Protein AF-A0A6L2QB53-F1 (afdb_monomer)

Organism: Coptotermes formosanus (NCBI:txid36987)

Nearest PDB structures (foldseek):
  8pvz-assembly1_A  TM=2.857E-01  e=9.210E+00  Deinococcus radiodurans

Foldseek 3Di:
DAQDQPDDQQVLLVLDPDQQDDDDPVSVVVCVVVVQQADPDDDAPVLVVLLVVLVVVVCVVVVDPACPLLLPPPDPVRHPDDPVRNSSSLSSSCVVPSNYYSNVSSVVNNVVHQPADDDDDDPVLLVCLQVQVVVVPDPQSLVVSCVVRVHDSVVSVVSNVVCVLQPPPPDPPPDDPVLLVLLQVQLCVLVVHPDSVVVAPDDDDLVSLVSSCVRSVDRSVNSVLCCQQPDNFVPFQPDDDDLVVLVVVVVVVCVVVVPPAPVPDPLPVVCVVRRGHSNNSVVSVVVCCVVPPDPVCVVVVVSRVPDD

Radius of gyration: 25.56 Å; Cα contacts (8 Å, |Δi|>4): 250; chains: 1; bounding box: 60×54×63 Å

pLDDT: mean 85.61, std 10.36, range [34.44, 96.88]

Mean predicted aligned error: 12.31 Å

Sequence (308 aa):
MQILVPFEVPESHCIETQFTHVPTEEQKGLLAQLGVRLKYKKFTPSEDAVIRKNWRRFRREYHFEDSDAFTLFGSKHFCHLKYSERKHFVQYLGHGLPHRTLCSIYGRFKVLYRPFVKGKFTEVEDDLIKTHVSKGMDRQPFSTLSKLFNRDRLSVYKRYKWICGHPVGQGRVSWTLQKAEMVIKSLLKVTGSKNVEVLRNKHFPLSVWRKVEKDCGIGTCCARDIWRFKLSTQLFCPEPLYLNEIRIKLIKRLYRDHVEWWQDIIWADIAKDFGVSPMFLWSLFKKLLKSFFPRENWEYVRTHFRGM

InterPro domains:
  IPR051651 DMTF1 DNA-binding transcriptional regulators [PTHR46380] (30-273)

Structure (mmCIF, N/CA/C/O backbone):
data_AF-A0A6L2QB53-F1
#
_entry.id   AF-A0A6L2QB53-F1
#
loop_
_atom_site.group_PDB
_atom_site.id
_atom_site.type_symbol
_atom_site.label_atom_id
_atom_site.label_alt_id
_atom_site.label_comp_id
_atom_site.label_asym_id
_atom_site.label_entity_id
_atom_site.label_seq_id
_atom_site.pdbx_PDB_ins_code
_atom_site.Cartn_x
_atom_site.Cartn_y
_atom_site.Cartn_z
_atom_site.occupancy
_atom_site.B_iso_or_equiv
_atom_site.auth_seq_id
_atom_site.auth_comp_id
_atom_site.auth_asym_id
_atom_site.auth_atom_id
_atom_site.pdbx_PDB_model_num
ATOM 1 N N . MET A 1 1 ? 27.221 5.171 -25.822 1.00 74.62 1 MET A N 1
ATOM 2 C CA . MET A 1 1 ? 27.292 3.699 -25.912 1.00 74.62 1 MET A CA 1
ATOM 3 C C . MET A 1 1 ? 26.039 3.256 -26.621 1.00 74.62 1 MET A C 1
ATOM 5 O O . MET A 1 1 ? 24.964 3.412 -26.055 1.00 74.62 1 MET A O 1
ATOM 9 N N . GLN A 1 2 ? 26.158 2.711 -27.826 1.00 84.12 2 GLN A N 1
ATOM 10 C CA . GLN A 1 2 ? 24.980 2.393 -28.620 1.00 84.12 2 GLN A CA 1
ATOM 11 C C . GLN A 1 2 ? 24.256 1.165 -28.059 1.00 84.12 2 GLN A C 1
ATOM 13 O O . GLN A 1 2 ? 24.757 0.049 -28.136 1.00 84.12 2 GLN A O 1
ATOM 18 N N . ILE A 1 3 ? 23.068 1.380 -27.493 1.00 85.81 3 ILE A N 1
ATOM 19 C CA . ILE A 1 3 ? 22.181 0.292 -27.076 1.00 85.81 3 ILE A CA 1
ATOM 20 C C . ILE A 1 3 ? 21.355 -0.135 -28.286 1.00 85.81 3 ILE A C 1
ATOM 22 O O . ILE A 1 3 ? 20.586 0.661 -28.829 1.00 85.81 3 ILE A O 1
ATOM 26 N N . LEU A 1 4 ? 21.519 -1.388 -28.690 1.00 87.94 4 LEU A N 1
ATOM 27 C CA . LEU A 1 4 ? 20.739 -2.059 -29.720 1.00 87.94 4 LEU A CA 1
ATOM 28 C C . LEU A 1 4 ? 19.643 -2.909 -29.073 1.00 87.94 4 LEU A C 1
ATOM 30 O O . LEU A 1 4 ? 19.845 -3.517 -28.017 1.00 87.94 4 LEU A O 1
ATOM 34 N N . VAL A 1 5 ? 18.483 -2.961 -29.722 1.00 86.31 5 VAL A N 1
ATOM 35 C CA . VAL A 1 5 ? 17.385 -3.847 -29.338 1.00 86.31 5 VAL A CA 1
ATOM 36 C C . VAL A 1 5 ? 17.393 -5.026 -30.316 1.00 86.31 5 VAL A C 1
ATOM 38 O O . VAL A 1 5 ? 16.961 -4.855 -31.452 1.00 86.31 5 VAL A O 1
ATOM 41 N N . PRO A 1 6 ? 17.937 -6.201 -29.938 1.00 85.50 6 PRO A N 1
ATOM 42 C CA . PRO A 1 6 ? 18.222 -7.298 -30.871 1.00 85.50 6 PRO A CA 1
ATOM 43 C C . PRO A 1 6 ? 16.978 -8.139 -31.203 1.00 85.50 6 PRO A C 1
ATOM 45 O O . PRO A 1 6 ? 17.075 -9.326 -31.499 1.00 85.50 6 PRO A O 1
ATOM 48 N N . PHE A 1 7 ? 15.795 -7.556 -31.060 1.00 88.06 7 PHE A N 1
ATOM 49 C CA . PHE A 1 7 ? 14.509 -8.202 -31.264 1.00 88.06 7 PHE A CA 1
ATOM 50 C C . PHE A 1 7 ? 13.496 -7.173 -31.731 1.00 88.06 7 PHE A C 1
ATOM 52 O O . PHE A 1 7 ? 13.656 -5.972 -31.506 1.00 88.06 7 PHE A O 1
ATOM 59 N N . GLU A 1 8 ? 12.425 -7.672 -32.331 1.00 88.38 8 GLU A N 1
ATOM 60 C CA . GLU A 1 8 ? 11.295 -6.849 -32.714 1.00 88.38 8 GLU A CA 1
ATOM 61 C C . GLU A 1 8 ? 10.693 -6.171 -31.476 1.00 88.38 8 GLU A C 1
ATOM 63 O O . GLU A 1 8 ? 10.324 -6.812 -30.482 1.00 88.38 8 GLU A O 1
ATOM 68 N N . VAL A 1 9 ? 10.678 -4.840 -31.509 1.00 88.31 9 VAL A N 1
ATOM 69 C CA . VAL A 1 9 ? 10.084 -4.023 -30.456 1.00 88.31 9 VAL A CA 1
ATOM 70 C C . VAL A 1 9 ? 8.571 -4.087 -30.630 1.00 88.31 9 VAL A C 1
ATOM 72 O O . VAL A 1 9 ? 8.096 -3.784 -31.722 1.00 88.31 9 VAL A O 1
ATOM 75 N N . PRO A 1 10 ? 7.798 -4.426 -29.581 1.00 87.62 10 PRO A N 1
ATOM 76 C CA . PRO A 1 10 ? 6.345 -4.381 -29.671 1.00 87.62 10 PRO A CA 1
ATOM 77 C C . PRO A 1 10 ? 5.873 -3.014 -30.168 1.00 87.62 10 PRO A C 1
ATOM 79 O O . PRO A 1 10 ? 6.328 -1.993 -29.651 1.00 87.62 10 PRO A O 1
ATOM 82 N N . GLU A 1 11 ? 4.921 -2.974 -31.102 1.00 86.19 11 GLU A N 1
ATOM 83 C CA . GLU A 1 11 ? 4.400 -1.710 -31.652 1.00 86.19 11 GLU A CA 1
ATOM 84 C C . GLU A 1 11 ? 3.915 -0.750 -30.554 1.00 86.19 11 GLU A C 1
ATOM 86 O O . GLU A 1 11 ? 4.100 0.468 -30.637 1.00 86.19 11 GLU A O 1
ATOM 91 N N . SER A 1 12 ? 3.393 -1.300 -29.451 1.00 87.50 12 SER A N 1
ATOM 92 C CA . SER A 1 12 ? 2.989 -0.524 -28.279 1.00 87.50 12 SER A CA 1
ATOM 93 C C . SER A 1 12 ? 4.124 0.304 -27.669 1.00 87.50 12 SER A C 1
ATOM 95 O O . SER A 1 12 ? 3.903 1.414 -27.187 1.00 87.50 12 SER A O 1
ATOM 97 N N . HIS A 1 13 ? 5.355 -0.200 -27.722 1.00 91.12 13 HIS A N 1
ATOM 98 C CA . HIS A 1 13 ? 6.558 0.472 -27.232 1.00 91.12 13 HIS A CA 1
ATOM 99 C C . HIS A 1 13 ? 7.171 1.427 -28.267 1.00 91.12 13 HIS A C 1
ATOM 101 O O . HIS A 1 13 ? 8.074 2.201 -27.930 1.00 91.12 13 HIS A O 1
ATOM 107 N N . CYS A 1 14 ? 6.696 1.396 -29.513 1.00 89.38 14 CYS A N 1
ATOM 108 C CA . CYS A 1 14 ? 7.072 2.343 -30.562 1.00 89.38 14 CYS A CA 1
ATOM 109 C C . CYS A 1 14 ? 6.236 3.630 -30.484 1.00 89.38 14 CYS A C 1
ATOM 111 O O . CYS A 1 14 ? 6.809 4.714 -30.612 1.00 89.38 14 CYS A O 1
ATOM 113 N N . ILE A 1 15 ? 4.934 3.519 -30.173 1.00 87.56 15 ILE A N 1
ATOM 114 C CA . ILE A 1 15 ? 4.003 4.658 -30.005 1.00 87.56 15 ILE A CA 1
ATOM 115 C C . ILE A 1 15 ? 4.445 5.608 -28.886 1.00 87.56 15 ILE A C 1
ATOM 117 O O . ILE A 1 15 ? 4.302 6.830 -28.986 1.00 87.56 15 ILE A O 1
ATOM 121 N N . GLU A 1 16 ? 4.980 5.062 -27.793 1.00 84.62 16 GLU A N 1
ATOM 122 C CA . GLU A 1 16 ? 5.442 5.868 -26.668 1.00 84.62 16 GLU A CA 1
ATOM 123 C C . GLU A 1 16 ? 6.663 6.706 -27.064 1.00 84.62 16 GLU A C 1
ATOM 125 O O . GLU A 1 16 ? 7.787 6.218 -27.218 1.00 84.62 16 GLU A O 1
ATOM 130 N N . THR A 1 17 ? 6.460 8.016 -27.182 1.00 80.19 17 THR A N 1
ATOM 131 C CA . THR A 1 17 ? 7.551 8.973 -27.403 1.00 80.19 17 THR A CA 1
ATOM 132 C C . THR A 1 17 ? 8.399 9.160 -26.149 1.00 80.19 17 THR A C 1
ATOM 134 O O . THR A 1 17 ? 9.580 9.488 -26.268 1.00 80.19 17 THR A O 1
ATOM 137 N N . GLN A 1 18 ? 7.831 8.899 -24.960 1.00 81.94 18 GLN A N 1
ATOM 138 C CA . GLN A 1 18 ? 8.523 9.026 -23.683 1.00 81.94 18 GLN A CA 1
ATOM 139 C C . GLN A 1 18 ? 8.309 7.856 -22.722 1.00 81.94 18 GLN A C 1
ATOM 141 O O . GLN A 1 18 ? 7.239 7.270 -22.665 1.00 81.94 18 GLN A O 1
ATOM 146 N N . PHE A 1 19 ? 9.332 7.559 -21.911 1.00 84.19 19 PHE A N 1
ATOM 147 C CA . PHE A 1 19 ? 9.290 6.522 -20.866 1.00 84.19 19 PHE A CA 1
ATOM 148 C C . PHE A 1 19 ? 9.369 7.094 -19.436 1.00 84.19 19 PHE A C 1
ATOM 150 O O . PHE A 1 19 ? 9.434 6.354 -18.456 1.00 84.19 19 PHE A O 1
ATOM 157 N N . THR A 1 20 ? 9.422 8.417 -19.278 1.00 81.12 20 THR A N 1
ATOM 158 C CA . THR A 1 20 ? 9.431 9.079 -17.959 1.00 81.12 20 THR A CA 1
ATOM 159 C C . THR A 1 20 ? 8.058 9.599 -17.546 1.00 81.12 20 THR A C 1
ATOM 161 O O . THR A 1 20 ? 7.859 9.896 -16.368 1.00 81.12 20 THR A O 1
ATOM 164 N N . HIS A 1 21 ? 7.123 9.671 -18.492 1.00 82.19 21 HIS A N 1
ATOM 165 C CA . HIS A 1 21 ? 5.751 10.127 -18.307 1.00 82.19 21 HIS A CA 1
ATOM 166 C C . HIS A 1 21 ? 4.782 9.069 -18.824 1.00 82.19 21 HIS A C 1
ATOM 168 O O . HIS A 1 21 ? 5.132 8.257 -19.677 1.00 82.19 21 HIS A O 1
ATOM 174 N N . VAL A 1 22 ? 3.565 9.069 -18.283 1.00 86.12 22 VAL A N 1
ATOM 175 C CA . VAL A 1 22 ? 2.492 8.223 -18.811 1.00 86.12 22 VAL A CA 1
ATOM 176 C C . VAL A 1 22 ? 2.139 8.653 -20.242 1.00 86.12 22 VAL A C 1
ATOM 178 O O . VAL A 1 22 ? 2.274 9.841 -20.540 1.00 86.12 22 VAL A O 1
ATOM 181 N N . PRO A 1 23 ? 1.667 7.730 -21.101 1.00 87.81 23 PRO A N 1
ATOM 182 C CA . PRO A 1 23 ? 1.252 8.083 -22.456 1.00 87.81 23 PRO A CA 1
ATOM 183 C C . PRO A 1 23 ? 0.169 9.171 -22.462 1.00 87.81 23 PRO A C 1
ATOM 185 O O . PRO A 1 23 ? -0.687 9.191 -21.568 1.00 87.81 23 PRO A O 1
ATOM 188 N N . THR A 1 24 ? 0.195 10.047 -23.469 1.00 90.50 24 THR A N 1
ATOM 189 C CA . THR A 1 24 ? -0.852 11.054 -23.717 1.00 90.50 24 THR A CA 1
ATOM 190 C C . THR A 1 24 ? -2.177 10.388 -24.100 1.00 90.50 24 THR A C 1
ATOM 192 O O . THR A 1 24 ? -2.204 9.207 -24.448 1.00 90.50 24 THR A O 1
ATOM 195 N N . GLU A 1 25 ? -3.294 11.120 -24.051 1.00 90.44 25 GLU A N 1
ATOM 196 C CA . GLU A 1 25 ? -4.593 10.574 -24.486 1.00 90.44 25 GLU A CA 1
ATOM 197 C C . GLU A 1 25 ? -4.579 10.145 -25.960 1.00 90.44 25 GLU A C 1
ATOM 199 O O . GLU A 1 25 ? -5.116 9.095 -26.297 1.00 90.44 25 GLU A O 1
ATOM 204 N N . GLU A 1 26 ? -3.869 10.881 -26.816 1.00 91.69 26 GLU A N 1
ATOM 205 C CA . GLU A 1 26 ? -3.647 10.507 -28.215 1.00 91.69 26 GLU A CA 1
ATOM 206 C C . GLU A 1 26 ? -2.889 9.175 -28.336 1.00 91.69 26 GLU A C 1
ATOM 208 O O . GLU A 1 26 ? -3.345 8.254 -29.011 1.00 91.69 26 GLU A O 1
ATOM 213 N N . GLN A 1 27 ? -1.782 9.014 -27.601 1.00 91.31 27 GLN A N 1
ATOM 214 C CA . GLN A 1 27 ? -1.022 7.760 -27.578 1.00 91.31 27 GLN A CA 1
ATOM 215 C C . GLN A 1 27 ? -1.851 6.594 -27.036 1.00 91.31 27 GLN A C 1
ATOM 217 O O . GLN A 1 27 ? -1.744 5.478 -27.537 1.00 91.31 27 GLN A O 1
ATOM 222 N N . LYS A 1 28 ? -2.698 6.829 -26.027 1.00 89.50 28 LYS A N 1
ATOM 223 C CA . LYS A 1 28 ? -3.636 5.812 -25.527 1.00 89.50 28 LYS A CA 1
ATOM 224 C C . LYS A 1 28 ? -4.667 5.429 -26.588 1.00 89.50 28 LYS A C 1
ATOM 226 O O . LYS A 1 28 ? -4.974 4.246 -26.701 1.00 89.50 28 LYS A O 1
ATOM 231 N N . GLY A 1 29 ? -5.164 6.396 -27.360 1.00 90.00 29 GLY A N 1
ATOM 232 C CA . GLY A 1 29 ? -6.053 6.163 -28.498 1.00 90.00 29 GLY A CA 1
ATOM 233 C C . GLY A 1 29 ? -5.403 5.277 -29.561 1.00 90.00 29 GLY A C 1
ATOM 234 O O . GLY A 1 29 ? -5.981 4.261 -29.937 1.00 90.00 29 GLY A O 1
ATOM 235 N N . LEU A 1 30 ? -4.167 5.590 -29.959 1.00 91.88 30 LEU A N 1
ATOM 236 C CA . LEU A 1 30 ? -3.392 4.778 -30.908 1.00 91.88 30 LEU A CA 1
ATOM 237 C C . LEU A 1 30 ? -3.158 3.353 -30.387 1.00 91.88 30 LEU A C 1
ATOM 239 O O . LEU A 1 30 ? -3.368 2.379 -31.103 1.00 91.88 30 LEU A O 1
ATOM 243 N N . LEU A 1 31 ? -2.794 3.209 -29.110 1.00 90.19 31 LEU A N 1
ATOM 244 C CA . LEU A 1 31 ? -2.624 1.897 -28.478 1.00 90.19 31 LEU A CA 1
ATOM 245 C C . LEU A 1 31 ? -3.927 1.085 -28.483 1.00 90.19 31 LEU A C 1
ATOM 247 O O . LEU A 1 31 ? -3.896 -0.124 -28.708 1.00 90.19 31 LEU A O 1
ATOM 251 N N . ALA A 1 32 ? -5.072 1.736 -28.264 1.00 89.00 32 ALA A N 1
ATOM 252 C CA . ALA A 1 32 ? -6.374 1.083 -28.326 1.00 89.00 32 ALA A CA 1
ATOM 253 C C . ALA A 1 32 ? -6.738 0.641 -29.755 1.00 89.00 32 ALA A C 1
ATOM 255 O O . ALA A 1 32 ? -7.261 -0.460 -29.918 1.00 89.00 32 ALA A O 1
ATOM 256 N N . GLN A 1 33 ? -6.417 1.448 -30.774 1.00 91.31 33 GLN A N 1
ATOM 257 C CA . GLN A 1 33 ? -6.612 1.096 -32.188 1.00 91.31 33 GLN A CA 1
ATOM 258 C C . GLN A 1 33 ? -5.775 -0.121 -32.604 1.00 91.31 33 GLN A C 1
ATOM 260 O O . GLN A 1 33 ? -6.267 -0.972 -33.337 1.00 91.31 33 GLN A O 1
ATOM 265 N N . LEU A 1 34 ? -4.565 -0.271 -32.054 1.00 87.50 34 LEU A N 1
ATOM 266 C CA . LEU A 1 34 ? -3.736 -1.473 -32.220 1.00 87.50 34 LEU A CA 1
ATOM 267 C C . LEU A 1 34 ? -4.221 -2.689 -31.402 1.00 87.50 34 LEU A C 1
ATOM 269 O O . LEU A 1 34 ? -3.540 -3.710 -31.326 1.00 87.50 34 LEU A O 1
ATOM 273 N N . GLY A 1 35 ? -5.361 -2.593 -30.710 1.00 87.50 35 GLY A N 1
ATOM 274 C CA . GLY A 1 35 ? -5.885 -3.670 -29.865 1.00 87.50 35 GLY A CA 1
ATOM 275 C C . GLY A 1 35 ? -5.088 -3.907 -28.574 1.00 87.50 35 GLY A C 1
ATOM 276 O O . GLY A 1 35 ? -5.305 -4.904 -27.873 1.00 87.50 35 GLY A O 1
ATOM 277 N N . VAL A 1 36 ? -4.177 -3.001 -28.202 1.00 88.31 36 VAL A N 1
ATOM 278 C CA . VAL A 1 36 ? -3.328 -3.149 -27.015 1.00 88.31 36 VAL A CA 1
ATOM 279 C C . VAL A 1 36 ? -4.131 -2.838 -25.754 1.00 88.31 36 VAL A C 1
ATOM 281 O O . VAL A 1 36 ? -4.406 -1.691 -25.405 1.00 88.31 36 VAL A O 1
ATOM 284 N N . ARG A 1 37 ? -4.445 -3.881 -24.981 1.00 88.62 37 ARG A N 1
ATOM 285 C CA . ARG A 1 37 ? -5.084 -3.736 -23.663 1.00 88.62 37 ARG A CA 1
ATOM 286 C C . ARG A 1 37 ? -4.055 -3.411 -22.582 1.00 88.62 37 ARG A C 1
ATOM 288 O O . ARG A 1 37 ? -3.429 -4.311 -22.022 1.00 88.62 37 ARG A O 1
ATOM 295 N N . LEU A 1 38 ? -3.885 -2.126 -22.274 1.00 87.12 38 LEU A N 1
ATOM 296 C CA . LEU A 1 38 ? -2.930 -1.675 -21.260 1.00 87.12 38 LEU A CA 1
ATOM 297 C C . LEU A 1 38 ? -3.282 -2.173 -19.848 1.00 87.12 38 LEU A C 1
ATOM 299 O O . LEU A 1 38 ? -4.393 -2.005 -19.343 1.00 87.12 38 LEU A O 1
ATOM 303 N N . LYS A 1 39 ? -2.289 -2.751 -19.166 1.00 87.88 39 LYS A N 1
ATOM 304 C CA . LYS A 1 39 ? -2.386 -3.194 -17.772 1.00 87.88 39 LYS A CA 1
ATOM 305 C C . LYS A 1 39 ? -1.894 -2.093 -16.833 1.00 87.88 39 LYS A C 1
ATOM 307 O O . LYS A 1 39 ? -0.699 -1.807 -16.764 1.00 87.88 39 LYS A O 1
ATOM 312 N N . TYR A 1 40 ? -2.801 -1.558 -16.018 1.00 81.62 40 TYR A N 1
ATOM 313 C CA . TYR A 1 40 ? -2.486 -0.554 -14.985 1.00 81.62 40 TYR A CA 1
ATOM 314 C C . TYR A 1 40 ? -2.385 -1.128 -13.565 1.00 81.62 40 TYR A C 1
ATOM 316 O O . TYR A 1 40 ? -1.945 -0.447 -12.639 1.00 81.62 40 TYR A O 1
ATOM 324 N N . LYS A 1 41 ? -2.780 -2.394 -13.372 1.00 82.62 41 LYS A N 1
ATOM 325 C CA . LYS A 1 41 ? -2.690 -3.083 -12.073 1.00 82.62 41 LYS A CA 1
ATOM 326 C C . LYS A 1 41 ? -1.227 -3.283 -11.649 1.00 82.62 41 LYS A C 1
ATOM 328 O O . LYS A 1 41 ? -0.303 -3.068 -12.428 1.00 82.62 41 LYS A O 1
ATOM 333 N N . LYS A 1 42 ? -0.990 -3.715 -10.408 1.00 84.44 42 LYS A N 1
ATOM 334 C CA . LYS A 1 42 ? 0.368 -4.026 -9.917 1.00 84.44 42 LYS A CA 1
ATOM 335 C C . LYS A 1 42 ? 1.066 -5.043 -10.831 1.00 84.44 42 LYS A C 1
ATOM 337 O O . LYS A 1 42 ? 0.400 -5.867 -11.452 1.00 84.44 42 LYS A O 1
ATOM 342 N N . PHE A 1 43 ? 2.392 -4.967 -10.903 1.00 89.19 43 PHE A N 1
ATOM 343 C CA . PHE A 1 43 ? 3.198 -5.992 -11.565 1.00 89.19 43 PHE A CA 1
ATOM 344 C C . PHE A 1 43 ? 3.070 -7.314 -10.811 1.00 89.19 43 PHE A C 1
ATOM 346 O O . PHE A 1 43 ? 3.163 -7.344 -9.579 1.00 89.19 43 PHE A O 1
ATOM 353 N N . THR A 1 44 ? 2.822 -8.382 -11.557 1.00 89.62 44 THR A N 1
ATOM 354 C CA . THR A 1 44 ? 2.795 -9.750 -11.037 1.00 89.62 44 THR A CA 1
ATOM 355 C C . THR A 1 44 ? 4.221 -10.284 -10.854 1.00 89.62 44 THR A C 1
ATOM 357 O O . THR A 1 44 ? 5.154 -9.777 -11.485 1.00 89.62 44 THR A O 1
ATOM 360 N N . PRO A 1 45 ? 4.419 -11.339 -10.042 1.00 89.94 45 PRO A N 1
ATOM 361 C CA . PRO A 1 45 ? 5.720 -11.999 -9.934 1.00 89.94 45 PRO A CA 1
ATOM 362 C C . PRO A 1 45 ? 6.273 -12.478 -11.286 1.00 89.94 45 PRO A C 1
ATOM 364 O O . PRO A 1 45 ? 7.479 -12.391 -11.512 1.00 89.94 45 PRO A O 1
ATOM 367 N N . SER A 1 46 ? 5.397 -12.916 -12.199 1.00 90.81 46 SER A N 1
ATOM 368 C CA . SER A 1 46 ? 5.784 -13.331 -13.554 1.00 90.81 46 SER A CA 1
ATOM 369 C C . SER A 1 46 ? 6.344 -12.168 -14.384 1.00 90.81 46 SER A C 1
ATOM 371 O O . SER A 1 46 ? 7.420 -12.287 -14.964 1.00 90.81 46 SER A O 1
ATOM 373 N N . GLU A 1 47 ? 5.690 -11.003 -14.363 1.00 93.31 47 GLU A N 1
ATOM 374 C CA . GLU A 1 47 ? 6.167 -9.806 -15.066 1.00 93.31 47 GLU A CA 1
ATOM 375 C C . GLU A 1 47 ? 7.485 -9.295 -14.468 1.00 93.31 47 GLU A C 1
ATOM 377 O O . GLU A 1 47 ? 8.394 -8.901 -15.198 1.00 93.31 47 GLU A O 1
ATOM 382 N N . ASP A 1 48 ? 7.638 -9.355 -13.141 1.00 94.69 48 ASP A N 1
ATOM 383 C CA . ASP A 1 48 ? 8.917 -9.039 -12.504 1.00 94.69 48 ASP A CA 1
ATOM 384 C C . ASP A 1 48 ? 10.025 -10.004 -12.945 1.00 94.69 48 ASP A C 1
ATOM 386 O O . ASP A 1 48 ? 11.165 -9.584 -13.146 1.00 94.69 48 ASP A O 1
ATOM 390 N N . ALA A 1 49 ? 9.724 -11.300 -13.076 1.00 93.88 49 ALA A N 1
ATOM 391 C CA . ALA A 1 49 ? 10.684 -12.296 -13.540 1.00 93.88 49 ALA A CA 1
ATOM 392 C C . ALA A 1 49 ? 11.147 -12.009 -14.977 1.00 93.88 49 ALA A C 1
ATOM 394 O O . ALA A 1 49 ? 12.343 -12.135 -15.251 1.00 93.88 49 ALA A O 1
ATOM 395 N N . VAL A 1 50 ? 10.247 -11.540 -15.850 1.00 96.19 50 VAL A N 1
ATOM 396 C CA . VAL A 1 50 ? 10.585 -11.071 -17.204 1.00 96.19 50 VAL A CA 1
ATOM 397 C C . VAL A 1 50 ? 11.557 -9.890 -17.144 1.00 96.19 50 VAL A C 1
ATOM 399 O O . VAL A 1 50 ? 12.645 -9.979 -17.709 1.00 96.19 50 VAL A O 1
ATOM 402 N N . ILE A 1 51 ? 11.256 -8.842 -16.366 1.00 96.88 51 ILE A N 1
ATOM 403 C CA . ILE A 1 51 ? 12.164 -7.686 -16.213 1.00 96.88 51 ILE A CA 1
ATOM 404 C C . ILE A 1 51 ? 13.532 -8.131 -15.672 1.00 96.88 51 ILE A C 1
ATOM 406 O O . ILE A 1 51 ? 14.574 -7.676 -16.146 1.00 96.88 51 ILE A O 1
ATOM 410 N N . ARG A 1 52 ? 13.566 -9.055 -14.699 1.00 96.06 52 ARG A N 1
ATOM 411 C CA . ARG A 1 52 ? 14.830 -9.588 -14.164 1.00 96.06 52 ARG A CA 1
ATOM 412 C C . ARG A 1 52 ? 15.609 -10.418 -15.177 1.00 96.06 52 ARG A C 1
ATOM 414 O O . ARG A 1 52 ? 16.838 -10.366 -15.184 1.00 96.06 52 ARG A O 1
ATOM 421 N N . LYS A 1 53 ? 14.926 -11.208 -16.005 1.00 96.56 53 LYS A N 1
ATOM 422 C CA . LYS A 1 53 ? 15.545 -11.969 -17.096 1.00 96.56 53 LYS A CA 1
ATOM 423 C C . LYS A 1 53 ? 16.155 -11.015 -18.124 1.00 96.56 53 LYS A C 1
ATOM 425 O O . LYS A 1 53 ? 17.329 -11.173 -18.448 1.00 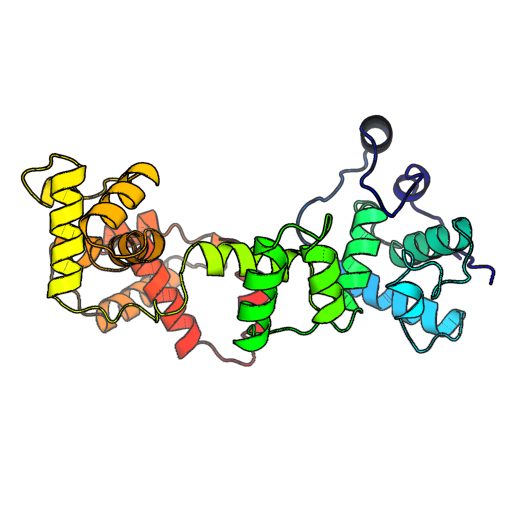96.56 53 LYS A O 1
ATOM 430 N N . ASN A 1 54 ? 15.408 -9.997 -18.543 1.00 96.00 54 ASN A N 1
ATOM 431 C CA . ASN A 1 54 ? 15.857 -9.016 -19.530 1.00 96.00 54 ASN A CA 1
ATOM 432 C C . ASN A 1 54 ? 17.037 -8.188 -19.003 1.00 96.00 54 ASN A C 1
ATOM 434 O O . ASN A 1 54 ? 18.032 -8.046 -19.703 1.00 96.00 54 ASN A O 1
ATOM 438 N N . TRP A 1 55 ? 17.006 -7.747 -17.739 1.00 95.00 55 TRP A N 1
ATOM 439 C CA . TRP A 1 55 ? 18.151 -7.068 -17.117 1.00 95.00 55 TRP A CA 1
ATOM 440 C C . TRP A 1 55 ? 19.400 -7.954 -17.040 1.00 95.00 55 TRP A C 1
ATOM 442 O O . TRP A 1 55 ? 20.494 -7.512 -17.374 1.00 95.00 55 TRP A O 1
ATOM 452 N N . ARG A 1 56 ? 19.265 -9.226 -16.636 1.00 94.25 56 ARG A N 1
ATOM 453 C CA . ARG A 1 56 ? 20.400 -10.169 -16.625 1.00 94.25 56 ARG A CA 1
ATOM 454 C C . ARG A 1 56 ? 20.990 -10.372 -18.016 1.00 94.25 56 ARG A C 1
ATOM 456 O O . ARG A 1 56 ? 22.204 -10.475 -18.139 1.00 94.25 56 ARG A O 1
ATOM 463 N N . ARG A 1 57 ? 20.142 -10.438 -19.043 1.00 94.12 57 ARG A N 1
ATOM 464 C CA . ARG A 1 57 ? 20.583 -10.545 -20.433 1.00 94.12 57 ARG A CA 1
ATOM 465 C C . ARG A 1 57 ? 21.341 -9.287 -20.864 1.00 94.12 57 ARG A C 1
ATOM 467 O O . ARG A 1 57 ? 22.488 -9.412 -21.270 1.00 94.12 57 ARG A O 1
ATOM 474 N N . PHE A 1 58 ? 20.754 -8.111 -20.645 1.00 93.75 58 PHE A N 1
ATOM 475 C CA . PHE A 1 58 ? 21.369 -6.817 -20.936 1.00 93.75 58 PHE A CA 1
ATOM 476 C C . PHE A 1 58 ? 22.745 -6.663 -20.270 1.00 93.75 58 PHE A C 1
ATOM 478 O O . PHE A 1 58 ? 23.718 -6.320 -20.929 1.00 93.75 58 PHE A O 1
ATOM 485 N N . ARG A 1 59 ? 22.859 -6.993 -18.977 1.00 91.38 59 ARG A N 1
ATOM 486 C CA . ARG A 1 59 ? 24.137 -6.932 -18.249 1.00 91.38 59 ARG A CA 1
ATOM 487 C C . ARG A 1 59 ? 25.237 -7.784 -18.872 1.00 91.38 59 ARG A C 1
ATOM 489 O O . ARG A 1 59 ? 26.375 -7.340 -18.919 1.00 91.38 59 ARG A O 1
ATOM 496 N N . ARG A 1 60 ? 24.903 -8.990 -19.344 1.00 91.12 60 ARG A N 1
ATOM 497 C CA . ARG A 1 60 ? 25.873 -9.878 -20.003 1.00 91.12 60 ARG A CA 1
ATOM 498 C C . ARG A 1 60 ? 26.297 -9.353 -21.369 1.00 91.12 60 ARG A C 1
ATOM 500 O O . ARG A 1 60 ? 27.468 -9.448 -21.691 1.00 91.12 60 ARG A O 1
ATOM 507 N N . GLU A 1 61 ? 25.357 -8.822 -22.147 1.00 92.44 61 GLU A N 1
ATOM 508 C CA . GLU A 1 61 ? 25.627 -8.330 -23.505 1.00 92.44 61 GLU A CA 1
ATOM 509 C C . GLU A 1 61 ? 26.427 -7.020 -23.512 1.00 92.44 61 GLU A C 1
ATOM 511 O O . GLU A 1 61 ? 27.261 -6.821 -24.385 1.00 92.44 61 GLU A O 1
ATOM 516 N N . TYR A 1 62 ? 26.192 -6.138 -22.538 1.00 88.62 62 TYR A N 1
ATOM 517 C CA . TYR A 1 62 ? 26.813 -4.809 -22.475 1.00 88.62 62 TYR A CA 1
ATOM 518 C C . TYR A 1 62 ? 27.846 -4.665 -21.347 1.00 88.62 62 TYR A C 1
ATOM 520 O O . TYR A 1 62 ? 28.299 -3.557 -21.078 1.00 88.62 62 TYR A O 1
ATOM 528 N N . HIS A 1 63 ? 28.201 -5.767 -20.678 1.00 86.25 63 HIS A N 1
ATOM 529 C CA . HIS A 1 63 ? 29.205 -5.826 -19.607 1.00 86.25 63 HIS A CA 1
ATOM 530 C C . HIS A 1 63 ? 28.991 -4.814 -18.465 1.00 86.25 63 HIS A C 1
ATOM 532 O O . HIS A 1 63 ? 29.937 -4.234 -17.939 1.00 86.25 63 HIS A O 1
ATOM 538 N N . PHE A 1 64 ? 27.735 -4.615 -18.050 1.00 82.25 64 PHE A N 1
ATOM 539 C CA . PHE A 1 64 ? 27.407 -3.806 -16.871 1.00 82.25 64 PHE A CA 1
ATOM 540 C C . PHE A 1 64 ? 27.222 -4.675 -15.636 1.00 82.25 64 PHE A C 1
ATOM 542 O O . PHE A 1 64 ? 26.369 -5.565 -15.617 1.00 82.25 64 PHE A O 1
ATOM 549 N N . GLU A 1 65 ? 27.947 -4.362 -14.568 1.00 75.06 65 GLU A N 1
ATOM 550 C CA . GLU A 1 65 ? 27.780 -5.037 -13.279 1.00 75.06 65 GLU A CA 1
ATOM 551 C C . GLU A 1 65 ? 26.665 -4.391 -12.442 1.00 75.06 65 GLU A C 1
ATOM 553 O O . GLU A 1 65 ? 25.791 -5.092 -11.911 1.00 75.06 65 GLU A O 1
ATOM 558 N N . ASP A 1 66 ? 26.636 -3.054 -12.415 1.00 78.12 66 ASP A N 1
ATOM 559 C CA . ASP A 1 66 ? 25.740 -2.246 -11.587 1.00 78.12 66 ASP A CA 1
ATOM 560 C C . ASP A 1 66 ? 24.528 -1.689 -12.364 1.00 78.12 66 ASP A C 1
ATOM 562 O O . ASP A 1 66 ? 24.605 -1.258 -13.516 1.00 78.12 66 ASP A O 1
ATOM 566 N N . SER A 1 67 ? 23.373 -1.693 -11.702 1.00 81.81 67 SER A N 1
ATOM 567 C CA . SER A 1 67 ? 22.127 -1.091 -12.169 1.00 81.81 67 SER A CA 1
ATOM 568 C C . SER A 1 67 ? 22.008 0.409 -11.900 1.00 81.81 67 SER A C 1
ATOM 570 O O . SER A 1 67 ? 21.118 1.037 -12.475 1.00 81.81 67 SER A O 1
ATOM 572 N N . ASP A 1 68 ? 22.847 1.007 -11.054 1.00 77.88 68 ASP A N 1
ATOM 573 C CA . ASP A 1 68 ? 22.673 2.393 -10.597 1.00 77.88 68 ASP A CA 1
ATOM 574 C C . ASP A 1 68 ? 22.700 3.423 -11.733 1.00 77.88 68 ASP A C 1
ATOM 576 O O . ASP A 1 68 ? 21.825 4.297 -11.796 1.00 77.88 68 ASP A O 1
ATOM 580 N N . ALA A 1 69 ? 23.581 3.235 -12.721 1.00 77.19 69 ALA A N 1
ATOM 581 C CA . ALA A 1 69 ? 23.621 4.043 -13.946 1.00 77.19 69 ALA A CA 1
ATOM 582 C C . ALA A 1 69 ? 22.284 4.032 -14.721 1.00 77.19 69 ALA A C 1
ATOM 584 O O . ALA A 1 69 ? 21.949 4.981 -15.438 1.00 77.19 69 ALA A O 1
ATOM 585 N N . PHE A 1 70 ? 21.489 2.974 -14.538 1.00 83.81 70 PHE A N 1
ATOM 586 C CA . PHE A 1 70 ? 20.214 2.737 -15.208 1.00 83.81 70 PHE A CA 1
ATOM 587 C C . PHE A 1 70 ? 18.991 3.012 -14.328 1.00 83.81 70 PHE A C 1
ATOM 589 O O . PHE A 1 70 ? 17.877 3.076 -14.842 1.00 83.81 70 PHE A O 1
ATOM 596 N N . THR A 1 71 ? 19.144 3.211 -13.014 1.00 80.62 71 THR A N 1
ATOM 597 C CA . THR A 1 71 ? 18.021 3.573 -12.126 1.00 80.62 71 THR A CA 1
ATOM 598 C C . THR A 1 71 ? 17.864 5.089 -11.938 1.00 80.62 71 THR A C 1
ATOM 600 O O . THR A 1 71 ? 16.832 5.551 -11.428 1.00 80.62 71 THR A O 1
ATOM 603 N N . LEU A 1 72 ? 18.851 5.877 -12.390 1.00 73.81 72 LEU A N 1
ATOM 604 C CA . LEU A 1 72 ? 18.979 7.316 -12.136 1.00 73.81 72 LEU A CA 1
ATOM 605 C C . LEU A 1 72 ? 18.995 8.201 -13.399 1.00 73.81 72 LEU A C 1
ATOM 607 O O . LEU A 1 72 ? 19.551 9.296 -13.371 1.00 73.81 72 LEU A O 1
ATOM 611 N N . PHE A 1 73 ? 18.297 7.825 -14.479 1.00 69.75 73 PHE A N 1
ATOM 612 C CA . PHE A 1 73 ? 18.255 8.606 -15.738 1.00 69.75 73 PHE A CA 1
ATOM 613 C C . PHE A 1 73 ? 17.790 10.077 -15.639 1.00 69.75 73 PHE A C 1
ATOM 615 O O . PHE A 1 73 ? 17.855 10.801 -16.632 1.00 69.75 73 PHE A O 1
ATOM 622 N N . GLY A 1 74 ? 17.292 10.521 -14.479 1.00 56.78 74 GLY A N 1
ATOM 623 C CA . GLY A 1 74 ? 16.881 11.905 -14.215 1.00 56.78 74 GLY A CA 1
ATOM 624 C C . GLY A 1 74 ? 17.964 12.790 -13.588 1.00 56.78 74 GLY A C 1
ATOM 625 O O . GLY A 1 74 ? 17.719 13.977 -13.394 1.00 56.78 74 GLY A O 1
ATOM 626 N N . SER A 1 75 ? 19.134 12.243 -13.249 1.00 60.62 75 SER A N 1
ATOM 627 C CA . SER A 1 75 ? 20.252 13.029 -12.728 1.00 60.62 75 SER A CA 1
ATOM 628 C C . SER A 1 75 ? 21.291 13.224 -13.827 1.00 60.62 75 SER A C 1
ATOM 630 O O . SER A 1 75 ? 21.949 12.268 -14.233 1.00 60.62 75 SER A O 1
ATOM 632 N N . LYS A 1 76 ? 21.430 14.465 -14.319 1.00 52.75 76 LYS A N 1
ATOM 633 C CA . LYS A 1 76 ? 22.364 14.830 -15.405 1.00 52.75 76 LYS A CA 1
ATOM 634 C C . LYS A 1 76 ? 23.818 14.429 -15.113 1.00 52.75 76 LYS A C 1
ATOM 636 O O . LYS A 1 76 ? 24.594 14.279 -16.044 1.00 52.75 76 LYS A O 1
ATOM 641 N N . HIS A 1 77 ? 24.159 14.228 -13.842 1.00 55.38 77 HIS A N 1
ATOM 642 C CA . HIS A 1 77 ? 25.501 13.870 -13.387 1.00 55.38 77 HIS A CA 1
ATOM 643 C C . HIS A 1 77 ? 25.805 12.362 -13.411 1.00 55.38 77 HIS A C 1
ATOM 645 O O . HIS A 1 77 ? 26.959 12.000 -13.244 1.00 55.38 77 HIS A O 1
ATOM 651 N N . PHE A 1 78 ? 24.80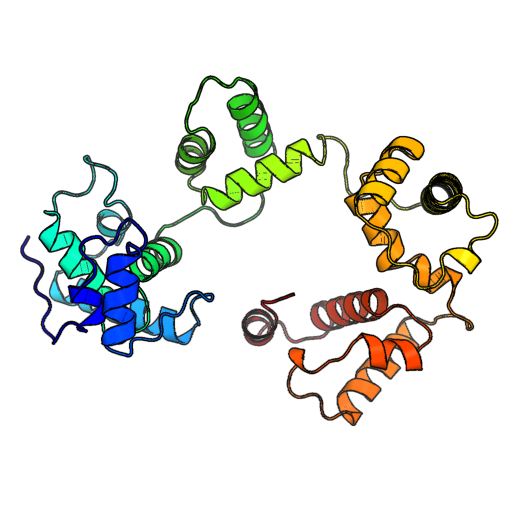7 11.486 -13.604 1.00 57.47 78 PHE A N 1
ATOM 652 C CA . PHE A 1 78 ? 24.985 10.029 -13.436 1.00 57.47 78 PHE A CA 1
ATOM 653 C C . PHE A 1 78 ? 24.632 9.195 -14.671 1.00 57.47 78 PHE A C 1
ATOM 655 O O . PHE A 1 78 ? 24.745 7.973 -14.636 1.00 57.47 78 PHE A O 1
ATOM 662 N N . CYS A 1 79 ? 24.177 9.813 -15.764 1.00 66.06 79 CYS A N 1
ATOM 663 C CA . CYS A 1 79 ? 23.825 9.076 -16.973 1.00 66.06 79 CYS A CA 1
ATOM 664 C C . CYS A 1 79 ? 24.320 9.802 -18.225 1.00 66.06 79 CYS A C 1
ATOM 666 O O . CYS A 1 79 ? 23.720 10.781 -18.665 1.00 66.06 79 CYS A O 1
ATOM 668 N N . HIS A 1 80 ? 25.393 9.277 -18.817 1.00 73.31 80 HIS A N 1
ATOM 669 C CA . HIS A 1 80 ? 25.968 9.768 -20.073 1.00 73.31 80 HIS A CA 1
ATOM 670 C C . HIS A 1 80 ? 25.229 9.257 -21.325 1.00 73.31 80 HIS A C 1
ATOM 672 O O . HIS A 1 80 ? 25.641 9.550 -22.445 1.00 73.31 80 HIS A O 1
ATOM 678 N N . LEU A 1 81 ? 24.144 8.489 -21.157 1.00 79.81 81 LEU A N 1
ATOM 679 C CA . LEU A 1 81 ? 23.381 7.934 -22.274 1.00 79.81 81 LEU A CA 1
ATOM 680 C C . LEU A 1 81 ? 22.469 8.983 -22.915 1.00 79.81 81 LEU A C 1
ATOM 682 O O . LEU A 1 81 ? 21.716 9.704 -22.244 1.00 79.81 81 LEU A O 1
ATOM 686 N N . LYS A 1 82 ? 22.458 8.997 -24.249 1.00 86.44 82 LYS A N 1
ATOM 687 C CA . LYS A 1 82 ? 21.506 9.783 -25.038 1.00 86.44 82 LYS A CA 1
ATOM 688 C C . LYS A 1 82 ? 20.079 9.335 -24.733 1.00 86.44 82 LYS A C 1
ATOM 690 O O . LYS A 1 82 ? 19.819 8.255 -24.203 1.00 86.44 82 LYS A O 1
ATOM 695 N N . TYR A 1 83 ? 19.109 10.191 -25.043 1.00 85.56 83 TYR A N 1
ATOM 696 C CA . TYR A 1 83 ? 17.703 9.850 -24.825 1.00 85.56 83 TYR A CA 1
ATOM 697 C C . TYR A 1 83 ? 17.277 8.582 -25.581 1.00 85.56 83 TYR A C 1
ATOM 699 O O . TYR A 1 83 ? 16.616 7.725 -25.000 1.00 85.56 83 TYR A O 1
ATOM 707 N N . SER A 1 84 ? 17.707 8.440 -26.837 1.00 88.12 84 SER A N 1
ATOM 708 C CA . SER A 1 84 ? 17.454 7.257 -27.666 1.00 88.12 84 SER A CA 1
ATOM 709 C C . SER A 1 84 ? 18.007 5.978 -27.037 1.00 88.12 84 SER A C 1
ATOM 711 O O . SER A 1 84 ? 17.276 5.006 -26.904 1.00 88.12 84 SER A O 1
ATOM 713 N N . GLU A 1 85 ? 19.250 6.003 -26.551 1.00 89.12 85 GLU A N 1
ATOM 714 C CA . GLU A 1 85 ? 19.878 4.870 -25.855 1.00 89.12 85 GLU A CA 1
ATOM 715 C C . GLU A 1 85 ? 19.088 4.498 -24.587 1.00 89.12 85 GLU A C 1
ATOM 717 O O . GLU A 1 85 ? 18.790 3.328 -24.352 1.00 89.12 85 GLU A O 1
ATOM 722 N N . ARG A 1 86 ? 18.650 5.492 -23.800 1.00 89.44 86 ARG A N 1
ATOM 723 C CA . ARG A 1 86 ? 17.789 5.256 -22.628 1.00 89.44 86 ARG A CA 1
ATOM 724 C C . ARG A 1 86 ? 16.434 4.658 -23.013 1.00 89.44 86 ARG A C 1
ATOM 726 O O . ARG A 1 86 ? 15.954 3.769 -22.316 1.00 89.44 86 ARG A O 1
ATOM 733 N N . LYS A 1 87 ? 15.823 5.105 -24.115 1.00 90.81 87 LYS A N 1
ATOM 734 C CA . LYS A 1 87 ? 14.573 4.524 -24.629 1.00 90.81 87 LYS A CA 1
ATOM 735 C C . LYS A 1 87 ? 14.787 3.073 -25.066 1.00 90.81 87 LYS A C 1
ATOM 737 O O . LYS A 1 87 ? 14.025 2.214 -24.630 1.00 90.81 87 LYS A O 1
ATOM 742 N N . HIS A 1 88 ? 15.844 2.792 -25.829 1.00 92.38 88 HIS A N 1
ATOM 743 C CA . HIS A 1 88 ? 16.202 1.436 -26.255 1.00 92.38 88 HIS A CA 1
ATOM 744 C C . HIS A 1 88 ? 16.443 0.514 -25.064 1.00 92.38 88 HIS A C 1
ATOM 746 O O . HIS A 1 88 ? 15.981 -0.619 -25.070 1.00 92.38 88 HIS A O 1
ATOM 752 N N . PHE A 1 89 ? 17.081 1.001 -24.000 1.00 93.00 89 PHE A N 1
ATOM 753 C CA . PHE A 1 89 ? 17.209 0.242 -22.761 1.00 93.00 89 PHE A CA 1
ATOM 754 C C . PHE A 1 89 ? 15.847 -0.134 -22.158 1.00 93.00 89 PHE A C 1
ATOM 756 O O . PHE A 1 89 ? 15.629 -1.285 -21.783 1.00 93.00 89 PHE A O 1
ATOM 763 N N . VAL A 1 90 ? 14.907 0.810 -22.064 1.00 94.38 90 VAL A N 1
ATOM 764 C CA . VAL A 1 90 ? 13.581 0.514 -21.497 1.00 94.38 90 VAL A CA 1
ATOM 765 C C . VAL A 1 90 ? 12.778 -0.418 -22.411 1.00 94.38 90 VAL A C 1
ATOM 767 O O . VAL A 1 90 ? 12.110 -1.316 -21.904 1.00 94.38 90 VAL A O 1
ATOM 770 N N . GLN A 1 91 ? 12.892 -0.272 -23.734 1.00 94.88 91 GLN A N 1
ATOM 771 C CA . GLN A 1 91 ? 12.343 -1.228 -24.705 1.00 94.88 91 GLN A CA 1
ATOM 772 C C . GLN A 1 91 ? 12.973 -2.612 -24.528 1.00 94.88 91 GLN A C 1
ATOM 774 O O . GLN A 1 91 ? 12.266 -3.619 -24.523 1.00 94.88 91 GLN A O 1
ATOM 779 N N . TYR A 1 92 ? 14.282 -2.661 -24.271 1.00 95.38 92 TYR A N 1
ATOM 780 C CA . TYR A 1 92 ? 14.995 -3.901 -24.016 1.00 95.38 92 TYR A CA 1
ATOM 781 C C . TYR A 1 92 ? 14.430 -4.607 -22.773 1.00 95.38 92 TYR A C 1
ATOM 783 O O . TYR A 1 92 ? 14.122 -5.800 -22.789 1.00 95.38 92 TYR A O 1
ATOM 791 N N . LEU A 1 93 ? 14.234 -3.857 -21.684 1.00 95.44 93 LEU A N 1
ATOM 792 C CA . LEU A 1 93 ? 13.588 -4.360 -20.470 1.00 95.44 93 LEU A CA 1
ATOM 793 C C . LEU A 1 93 ? 12.137 -4.797 -20.707 1.00 95.44 93 LEU A C 1
ATOM 795 O O . LEU A 1 93 ? 11.672 -5.729 -20.049 1.00 95.44 93 LEU A O 1
ATOM 799 N N . GLY A 1 94 ? 11.434 -4.124 -21.616 1.00 94.56 94 GLY A N 1
ATOM 800 C CA . GLY A 1 94 ? 10.037 -4.360 -21.961 1.00 94.56 94 GLY A CA 1
ATOM 801 C C . GLY A 1 94 ? 9.780 -5.573 -22.849 1.00 94.56 94 GLY A C 1
ATOM 802 O O . GLY A 1 94 ? 8.618 -5.908 -23.074 1.00 94.56 94 GLY A O 1
ATOM 803 N N . HIS A 1 95 ? 10.816 -6.262 -23.327 1.00 94.69 95 HIS A N 1
ATOM 804 C CA . HIS A 1 95 ? 10.650 -7.450 -24.157 1.00 94.69 95 HIS A CA 1
ATOM 805 C C . HIS A 1 95 ? 9.771 -8.510 -23.477 1.00 94.69 95 HIS A C 1
ATOM 807 O O . HIS A 1 95 ? 10.044 -8.927 -22.348 1.00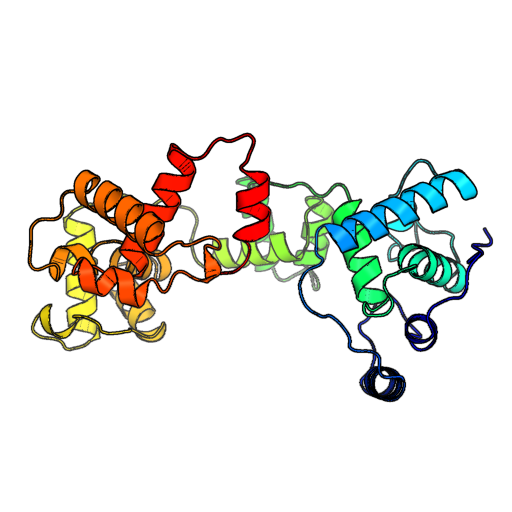 94.69 95 HIS A O 1
ATOM 813 N N . GLY A 1 96 ? 8.701 -8.932 -24.158 1.00 92.38 96 GLY A N 1
ATOM 814 C CA . GLY A 1 96 ? 7.685 -9.834 -23.604 1.00 92.38 96 GLY A CA 1
ATOM 815 C C . GLY A 1 96 ? 6.628 -9.160 -22.713 1.00 92.38 96 GLY A C 1
ATOM 816 O O . GLY A 1 96 ? 5.843 -9.857 -22.074 1.00 92.38 96 GLY A O 1
ATOM 817 N N . LEU A 1 97 ? 6.574 -7.821 -22.659 1.00 94.12 97 LEU A N 1
ATOM 818 C CA . LEU A 1 97 ? 5.588 -7.038 -21.896 1.00 94.12 97 LEU A CA 1
ATOM 819 C C . LEU A 1 97 ? 4.825 -6.018 -22.777 1.00 94.12 97 LEU A C 1
ATOM 821 O O . LEU A 1 97 ? 4.778 -4.833 -22.435 1.00 94.12 97 LEU A O 1
ATOM 825 N N . PRO A 1 98 ? 4.166 -6.443 -23.876 1.00 92.50 98 PRO A N 1
ATOM 826 C CA . PRO A 1 98 ? 3.524 -5.527 -24.831 1.00 92.50 98 PRO A CA 1
ATOM 827 C C . PRO A 1 98 ? 2.344 -4.745 -24.231 1.00 92.50 98 PRO A C 1
ATOM 829 O O . PRO A 1 98 ? 1.998 -3.667 -24.700 1.00 92.50 98 PRO A O 1
ATOM 832 N N . HIS A 1 99 ? 1.738 -5.265 -23.161 1.00 92.25 99 HIS A N 1
ATOM 833 C CA . HIS A 1 99 ? 0.591 -4.658 -22.476 1.00 92.25 99 HIS A CA 1
ATOM 834 C C . HIS A 1 99 ? 0.982 -3.708 -21.334 1.00 92.25 99 HIS A C 1
ATOM 836 O O . HIS A 1 99 ? 0.119 -3.246 -20.583 1.00 92.25 99 HIS A O 1
ATOM 842 N N . ARG A 1 100 ? 2.277 -3.456 -21.138 1.00 93.62 100 ARG A N 1
ATOM 843 C CA . ARG A 1 100 ? 2.794 -2.506 -20.151 1.00 93.62 100 ARG A CA 1
ATOM 844 C C . ARG A 1 100 ? 3.446 -1.349 -20.882 1.00 93.62 100 ARG A C 1
ATOM 846 O O . ARG A 1 100 ? 4.169 -1.563 -21.846 1.00 93.62 100 ARG A O 1
ATOM 853 N N . THR A 1 101 ? 3.225 -0.145 -20.373 1.00 93.44 101 THR A N 1
ATOM 854 C CA . THR A 1 101 ? 3.861 1.056 -20.915 1.00 93.44 101 THR A CA 1
ATOM 855 C C . THR A 1 101 ? 5.338 1.094 -20.535 1.00 93.44 101 THR A C 1
ATOM 857 O O . THR A 1 101 ? 5.691 0.658 -19.428 1.00 93.44 101 THR A O 1
ATOM 860 N N . LEU A 1 102 ? 6.192 1.673 -21.377 1.00 93.88 102 LEU A N 1
ATOM 861 C CA . LEU A 1 102 ? 7.607 1.913 -21.088 1.00 93.88 102 LEU A CA 1
ATOM 862 C C . LEU A 1 102 ? 7.774 2.680 -19.773 1.00 93.88 102 LEU A C 1
ATOM 864 O O . LEU A 1 102 ? 8.617 2.324 -18.947 1.00 93.88 102 LEU A O 1
ATOM 868 N N . CYS A 1 103 ? 6.907 3.665 -19.509 1.00 91.44 103 CYS A N 1
ATOM 869 C CA . CYS A 1 103 ? 6.909 4.379 -18.231 1.00 91.44 103 CYS A CA 1
ATOM 870 C C . CYS A 1 103 ? 6.670 3.467 -17.024 1.00 91.44 103 CYS A C 1
ATOM 872 O O . CYS A 1 103 ? 7.337 3.602 -15.991 1.00 91.44 103 CYS A O 1
ATOM 874 N N . SER A 1 104 ? 5.730 2.526 -17.132 1.00 92.50 104 SER A N 1
ATOM 875 C CA . SER A 1 104 ? 5.445 1.581 -16.051 1.00 92.50 104 SER A CA 1
ATOM 876 C C . SER A 1 104 ? 6.576 0.566 -15.862 1.00 92.50 104 SER A C 1
ATOM 878 O O . SER A 1 104 ? 6.944 0.276 -14.722 1.00 92.50 104 SER A O 1
ATOM 880 N N . ILE A 1 105 ? 7.173 0.089 -16.960 1.00 95.38 105 ILE A N 1
ATOM 881 C CA . ILE A 1 105 ? 8.296 -0.857 -16.966 1.00 95.38 105 ILE A CA 1
ATOM 882 C C . ILE A 1 105 ? 9.517 -0.213 -16.312 1.00 95.38 105 ILE A C 1
ATOM 884 O O . ILE A 1 105 ? 10.072 -0.767 -15.364 1.00 95.38 105 ILE A O 1
ATOM 888 N N . TYR A 1 106 ? 9.886 0.997 -16.736 1.00 93.50 106 TYR A N 1
ATOM 889 C CA . TYR A 1 106 ? 11.003 1.730 -16.147 1.00 93.50 106 TYR A CA 1
ATOM 890 C C . TYR A 1 106 ? 10.754 2.070 -14.671 1.00 93.50 106 TYR A C 1
ATOM 892 O O . TYR A 1 106 ? 11.632 1.918 -13.817 1.00 93.50 106 TYR A O 1
ATOM 900 N N . GLY A 1 107 ? 9.526 2.479 -14.333 1.00 89.81 107 GLY A N 1
ATOM 901 C CA . GLY A 1 107 ? 9.098 2.664 -12.949 1.00 89.81 107 GLY A CA 1
ATOM 902 C C . GLY A 1 107 ? 9.301 1.402 -12.108 1.00 89.81 107 GLY A C 1
ATOM 903 O O . GLY A 1 107 ? 9.838 1.481 -11.000 1.00 89.81 107 GLY A O 1
ATOM 904 N N . ARG A 1 108 ? 8.932 0.233 -12.645 1.00 93.06 108 ARG A N 1
ATOM 905 C CA . ARG A 1 108 ? 9.090 -1.049 -11.959 1.00 93.06 108 ARG A CA 1
ATOM 906 C C . ARG A 1 108 ? 10.548 -1.470 -11.831 1.00 93.06 108 ARG A C 1
ATOM 908 O O . ARG A 1 108 ? 10.938 -1.891 -10.745 1.00 93.06 108 ARG A O 1
ATOM 915 N N . PHE A 1 109 ? 11.349 -1.303 -12.881 1.00 93.69 109 PHE A N 1
ATOM 916 C CA . PHE A 1 109 ? 12.786 -1.572 -12.866 1.00 93.69 109 PHE A CA 1
ATOM 917 C C . PHE A 1 109 ? 13.483 -0.833 -11.717 1.00 93.69 109 PHE A C 1
ATOM 919 O O . PHE A 1 109 ? 14.151 -1.461 -10.899 1.00 93.69 109 PHE A O 1
ATOM 926 N N . LYS A 1 110 ? 13.215 0.471 -11.554 1.00 88.31 110 LYS A N 1
ATOM 927 C CA . LYS A 1 110 ? 13.739 1.249 -10.419 1.00 88.31 110 LYS A CA 1
ATOM 928 C C . LYS A 1 110 ? 13.337 0.663 -9.067 1.00 88.31 110 LYS A C 1
ATOM 930 O O . LYS A 1 110 ? 14.149 0.633 -8.158 1.00 88.31 110 LYS A O 1
ATOM 935 N N . VAL A 1 111 ? 12.105 0.183 -8.910 1.00 86.00 111 VAL A N 1
ATOM 936 C CA . VAL A 1 111 ? 11.656 -0.438 -7.648 1.00 86.00 111 VAL A CA 1
ATOM 937 C C . VAL A 1 111 ? 12.355 -1.775 -7.379 1.00 86.00 111 VAL A C 1
ATOM 939 O O . VAL A 1 111 ? 12.551 -2.133 -6.217 1.00 86.00 111 VAL A O 1
ATOM 942 N N . LEU A 1 112 ? 12.690 -2.529 -8.428 1.00 89.44 112 LEU A N 1
ATOM 943 C CA . LEU A 1 112 ? 13.356 -3.826 -8.310 1.00 89.44 112 LEU A CA 1
ATOM 944 C C . LEU A 1 112 ? 14.843 -3.697 -7.968 1.00 89.44 112 LEU A C 1
ATOM 946 O O . LEU A 1 112 ? 15.336 -4.526 -7.207 1.00 89.44 112 LEU A O 1
ATOM 950 N N . TYR A 1 113 ? 15.518 -2.683 -8.513 1.00 87.44 113 TYR A N 1
ATOM 951 C CA . TYR A 1 113 ? 16.979 -2.589 -8.483 1.00 87.44 113 TYR A CA 1
ATOM 952 C C . TYR A 1 113 ? 17.539 -1.410 -7.695 1.00 87.44 113 TYR A C 1
ATOM 954 O O . TYR A 1 113 ? 18.690 -1.463 -7.290 1.00 87.44 113 TYR A O 1
ATOM 962 N N . ARG A 1 114 ? 16.748 -0.371 -7.402 1.00 81.06 114 ARG A N 1
ATOM 963 C CA . ARG A 1 114 ? 17.233 0.717 -6.551 1.00 81.06 114 ARG A CA 1
ATOM 964 C C . ARG A 1 114 ? 17.284 0.250 -5.090 1.00 81.06 114 ARG A C 1
ATOM 966 O O . ARG A 1 114 ? 16.250 -0.209 -4.583 1.00 81.06 114 ARG A O 1
ATOM 973 N N . PRO A 1 115 ? 18.419 0.402 -4.385 1.00 74.31 115 PRO A N 1
ATOM 974 C CA . PRO A 1 115 ? 18.586 -0.058 -3.008 1.00 74.31 115 PRO A CA 1
ATOM 975 C C . PRO A 1 115 ? 17.908 0.900 -2.017 1.00 74.31 115 PRO A C 1
ATOM 977 O O . PRO A 1 115 ? 18.551 1.494 -1.159 1.00 74.31 115 PRO A O 1
ATOM 980 N N . PHE A 1 116 ? 16.592 1.094 -2.136 1.00 81.44 116 PHE A N 1
ATOM 981 C CA . PHE A 1 116 ? 15.856 1.904 -1.170 1.00 81.44 116 PHE A CA 1
ATOM 982 C C . PHE A 1 116 ? 15.882 1.251 0.213 1.00 81.44 116 PHE A C 1
ATOM 984 O O . PHE A 1 116 ? 15.624 0.049 0.343 1.00 81.44 116 PHE A O 1
ATOM 991 N N . VAL A 1 117 ? 16.067 2.068 1.250 1.00 83.88 117 VAL A N 1
ATOM 992 C CA . VAL A 1 117 ? 15.906 1.649 2.642 1.00 83.88 117 VAL A CA 1
ATOM 993 C C . VAL A 1 117 ? 14.452 1.223 2.861 1.00 83.88 117 VAL A C 1
ATOM 995 O O . VAL A 1 117 ? 13.499 2.000 2.724 1.00 83.88 117 VAL A O 1
ATOM 998 N N . LYS A 1 118 ? 14.267 -0.057 3.184 1.00 81.75 118 LYS A N 1
ATOM 999 C CA . LYS A 1 118 ? 12.966 -0.654 3.510 1.00 81.75 118 LYS A CA 1
ATOM 1000 C C . LYS A 1 118 ? 12.844 -0.790 5.024 1.00 81.75 118 LYS A C 1
ATOM 1002 O O . LYS A 1 118 ? 13.830 -0.999 5.715 1.00 81.75 118 LYS A O 1
ATOM 1007 N N . GLY A 1 119 ? 11.615 -0.740 5.532 1.00 84.00 119 GLY A N 1
ATOM 1008 C CA . GLY A 1 119 ? 11.336 -0.953 6.954 1.00 84.00 119 GLY A CA 1
ATOM 1009 C C . GLY A 1 119 ? 10.843 0.302 7.664 1.00 84.00 119 GLY A C 1
ATOM 1010 O O . GLY A 1 119 ? 10.389 1.249 7.018 1.00 84.00 119 GLY A O 1
ATOM 1011 N N . LYS A 1 120 ? 10.876 0.265 9.000 1.00 87.56 120 LYS A N 1
ATOM 1012 C CA . LYS A 1 120 ? 10.355 1.337 9.860 1.00 87.56 120 LYS A CA 1
ATOM 1013 C C . LYS A 1 120 ? 11.140 2.632 9.652 1.00 87.56 120 LYS A C 1
ATOM 1015 O O . LYS A 1 120 ? 12.330 2.569 9.359 1.00 87.56 120 LYS A O 1
ATOM 1020 N N . PHE A 1 121 ? 10.455 3.762 9.794 1.00 91.19 121 PHE A N 1
ATOM 1021 C CA . PHE A 1 121 ? 11.104 5.064 9.920 1.00 91.19 121 PHE A CA 1
ATOM 1022 C C . PHE A 1 121 ? 11.646 5.221 11.342 1.00 91.19 121 PHE A C 1
ATOM 1024 O O . PHE A 1 121 ? 11.014 4.727 12.283 1.00 91.19 121 PHE A O 1
ATOM 1031 N N . THR A 1 122 ? 12.811 5.846 11.482 1.00 90.69 122 THR A N 1
ATOM 1032 C CA . THR A 1 122 ? 13.382 6.209 12.784 1.00 90.69 122 THR A CA 1
ATOM 1033 C C . THR A 1 122 ? 12.748 7.497 13.308 1.00 90.69 122 THR A C 1
ATOM 1035 O O . THR A 1 122 ? 12.137 8.254 12.554 1.00 90.69 122 THR A O 1
ATOM 1038 N N . GLU A 1 123 ? 12.900 7.762 14.604 1.00 88.44 123 GLU A N 1
ATOM 1039 C CA . GLU A 1 123 ? 12.419 9.008 15.218 1.00 88.44 123 GLU A CA 1
ATOM 1040 C C . GLU A 1 123 ? 13.111 10.234 14.605 1.00 88.44 123 GLU A C 1
ATOM 1042 O O . GLU A 1 123 ? 12.454 11.214 14.271 1.00 88.44 123 GLU A O 1
ATOM 1047 N N . VAL A 1 124 ? 14.411 10.120 14.312 1.00 91.50 124 VAL A N 1
ATOM 1048 C CA . VAL A 1 124 ? 15.181 11.156 13.606 1.00 91.50 124 VAL A CA 1
ATOM 1049 C C . VAL A 1 124 ? 14.612 11.427 12.210 1.00 91.50 124 VAL A C 1
ATOM 1051 O O . VAL A 1 124 ? 14.457 12.583 11.818 1.00 91.50 124 VAL A O 1
ATOM 1054 N N . GLU A 1 125 ? 14.274 10.380 11.445 1.00 93.19 125 GLU A N 1
ATOM 1055 C CA . GLU A 1 125 ? 13.635 10.556 10.136 1.00 93.19 125 GLU A CA 1
ATOM 1056 C C . GLU A 1 125 ? 12.277 11.256 10.274 1.00 93.19 125 GLU A C 1
ATOM 1058 O O . GLU A 1 125 ? 11.969 12.142 9.478 1.00 93.19 125 GLU A O 1
ATOM 1063 N N . ASP A 1 126 ? 11.473 10.901 11.277 1.00 92.75 126 ASP A N 1
ATOM 1064 C CA . ASP A 1 126 ? 10.169 11.525 11.514 1.00 92.75 126 ASP A CA 1
ATOM 1065 C C . ASP A 1 126 ? 10.285 13.016 11.864 1.00 92.75 126 ASP A C 1
ATOM 1067 O O . ASP A 1 126 ? 9.547 13.833 11.301 1.00 92.75 12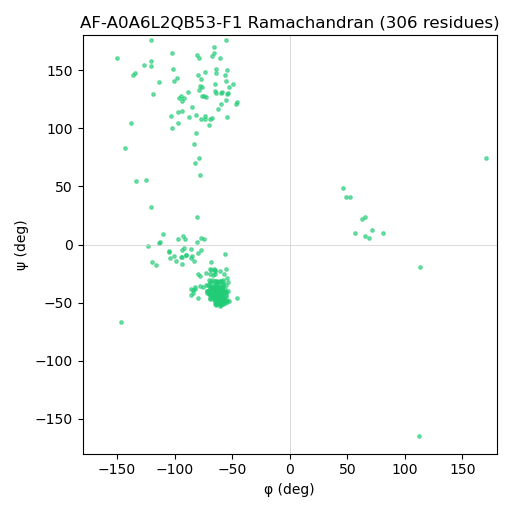6 ASP A O 1
ATOM 1071 N N . ASP A 1 127 ? 11.227 13.383 12.735 1.00 90.06 127 ASP A N 1
ATOM 1072 C CA . ASP A 1 127 ? 11.473 14.773 13.125 1.00 90.06 127 ASP A CA 1
ATOM 1073 C C . ASP A 1 127 ? 11.971 15.613 11.948 1.00 90.06 127 ASP A C 1
ATOM 1075 O O . ASP A 1 127 ? 11.489 16.732 11.726 1.00 90.06 127 ASP A O 1
ATOM 1079 N N . LEU A 1 128 ? 12.869 15.057 11.129 1.00 93.56 128 LEU A N 1
ATOM 1080 C CA . LEU A 1 128 ? 13.337 15.699 9.901 1.00 93.56 128 LEU A CA 1
ATOM 1081 C C . LEU A 1 128 ? 12.206 15.860 8.882 1.00 93.56 128 LEU A C 1
ATOM 1083 O O . LEU A 1 128 ? 12.055 16.936 8.303 1.00 93.56 128 LEU A O 1
ATOM 1087 N N . ILE A 1 129 ? 11.371 14.833 8.687 1.00 94.31 129 ILE A N 1
ATOM 1088 C CA . ILE A 1 129 ? 10.192 14.904 7.811 1.00 94.31 129 ILE A CA 1
ATOM 1089 C C . ILE A 1 129 ? 9.259 16.024 8.270 1.00 94.31 129 ILE A C 1
ATOM 1091 O O . ILE A 1 129 ? 8.836 16.848 7.455 1.00 94.31 129 ILE A O 1
ATOM 1095 N N . LYS A 1 130 ? 8.925 16.055 9.563 1.00 89.44 130 LYS A N 1
ATOM 1096 C CA . LYS A 1 130 ? 7.990 17.028 10.130 1.00 89.44 130 LYS A CA 1
ATOM 1097 C C . LYS A 1 130 ? 8.532 18.445 9.981 1.00 89.44 130 LYS A C 1
ATOM 1099 O O . LYS A 1 130 ? 7.836 19.291 9.427 1.00 89.44 130 LYS A O 1
ATOM 1104 N N . THR A 1 131 ? 9.774 18.666 10.406 1.00 90.62 131 THR A N 1
ATOM 1105 C CA . THR A 1 131 ? 10.419 19.984 10.424 1.00 90.62 131 THR A CA 1
ATOM 1106 C C . THR A 1 131 ? 10.673 20.521 9.016 1.00 90.62 131 THR A C 1
ATOM 1108 O O . THR A 1 131 ? 10.415 21.693 8.747 1.00 90.62 131 THR A O 1
ATOM 1111 N N . HIS A 1 132 ? 11.159 19.683 8.093 1.00 92.56 132 HIS A N 1
ATOM 1112 C CA . HIS A 1 132 ? 11.461 20.106 6.719 1.00 92.56 132 HIS A CA 1
ATOM 1113 C C . HIS A 1 132 ? 10.198 20.508 5.959 1.00 92.56 132 HIS A C 1
ATOM 1115 O O . HIS A 1 132 ? 10.168 21.546 5.302 1.00 92.56 132 HIS A O 1
ATOM 1121 N N . VAL A 1 133 ? 9.127 19.716 6.084 1.00 90.31 133 VAL A N 1
ATOM 1122 C CA . VAL A 1 133 ? 7.857 20.011 5.408 1.00 90.31 133 VAL A CA 1
ATOM 1123 C C . VAL A 1 133 ? 7.149 21.206 6.055 1.00 90.31 133 VAL A C 1
ATOM 1125 O O . VAL A 1 133 ? 6.614 22.042 5.332 1.00 90.31 133 VAL A O 1
ATOM 1128 N N . SER A 1 134 ? 7.154 21.330 7.390 1.00 84.25 134 SER A N 1
ATOM 1129 C CA . SER A 1 134 ? 6.463 22.428 8.087 1.00 84.25 134 SER A CA 1
ATOM 1130 C C . SER A 1 134 ? 7.087 23.797 7.834 1.00 84.25 134 SER A C 1
ATOM 1132 O O . SER A 1 134 ? 6.371 24.791 7.827 1.00 84.25 134 SER A O 1
ATOM 1134 N N . LYS A 1 135 ? 8.407 23.860 7.612 1.00 86.25 135 LYS A N 1
ATOM 1135 C CA . LYS A 1 135 ? 9.103 25.109 7.271 1.00 86.25 135 LYS A CA 1
ATOM 1136 C C . LYS A 1 135 ? 8.691 25.668 5.905 1.00 86.25 135 LYS A C 1
ATOM 1138 O O . LYS A 1 135 ? 8.901 26.847 5.661 1.00 86.25 135 LYS A O 1
ATOM 1143 N N . GLY A 1 136 ? 8.146 24.843 5.004 1.00 84.62 136 GLY A N 1
ATOM 1144 C CA . GLY A 1 136 ? 7.593 25.290 3.717 1.00 84.62 136 GLY A CA 1
ATOM 1145 C C . GLY A 1 136 ? 8.598 25.889 2.722 1.00 84.62 136 GLY A C 1
ATOM 1146 O O . GLY A 1 136 ? 8.186 26.393 1.683 1.00 84.62 136 GLY A O 1
ATOM 1147 N N . MET A 1 137 ? 9.903 25.834 3.009 1.00 86.31 137 MET A N 1
ATOM 1148 C CA . MET A 1 137 ? 10.944 26.455 2.174 1.00 86.31 137 MET A CA 1
ATOM 1149 C C . MET A 1 137 ? 11.271 25.643 0.911 1.00 86.31 137 MET A C 1
ATOM 1151 O O . MET A 1 137 ? 11.714 26.194 -0.093 1.00 86.31 137 MET A O 1
ATOM 1155 N N . ASP A 1 138 ? 11.063 24.326 0.949 1.00 89.50 138 ASP A N 1
ATOM 1156 C CA . ASP A 1 138 ? 11.334 23.430 -0.174 1.00 89.50 138 ASP A CA 1
ATOM 1157 C C . ASP A 1 138 ? 10.070 23.234 -1.023 1.00 89.50 138 ASP A C 1
ATOM 1159 O O . ASP A 1 138 ? 9.040 22.782 -0.523 1.00 89.50 138 ASP A O 1
ATOM 1163 N N . ARG A 1 139 ? 10.157 23.530 -2.328 1.00 89.31 139 ARG A N 1
ATOM 1164 C CA . ARG A 1 139 ? 9.060 23.325 -3.294 1.00 89.31 139 ARG A CA 1
ATOM 1165 C C . ARG A 1 139 ? 8.765 21.844 -3.556 1.00 89.31 139 ARG A C 1
ATOM 1167 O O . ARG A 1 139 ? 7.689 21.511 -4.048 1.00 89.31 139 ARG A O 1
ATOM 1174 N N . GLN A 1 140 ? 9.720 20.952 -3.293 1.00 89.94 140 GLN A N 1
ATOM 1175 C CA . GLN A 1 140 ? 9.639 19.513 -3.555 1.00 89.94 140 GLN A CA 1
ATOM 1176 C C . GLN A 1 140 ? 10.119 18.691 -2.342 1.00 89.94 140 GLN A C 1
ATOM 1178 O O . GLN A 1 140 ? 10.949 17.785 -2.492 1.00 89.94 140 GLN A O 1
ATOM 1183 N N . PRO A 1 141 ? 9.542 18.912 -1.143 1.00 92.25 141 PRO A N 1
ATOM 1184 C CA . PRO A 1 141 ? 10.104 18.437 0.121 1.00 92.25 141 PRO A CA 1
ATOM 1185 C C . PRO A 1 141 ? 10.219 16.915 0.175 1.00 92.25 141 PRO A C 1
ATOM 1187 O O . PRO A 1 141 ? 11.227 16.368 0.610 1.00 92.25 141 PRO A O 1
ATOM 1190 N N . PHE A 1 142 ? 9.227 16.195 -0.349 1.00 93.44 142 PHE A N 1
ATOM 1191 C CA . PHE A 1 142 ? 9.252 14.733 -0.367 1.00 93.44 142 PHE A CA 1
ATOM 1192 C C . PHE A 1 142 ? 10.299 14.166 -1.327 1.00 93.44 142 PHE A C 1
ATOM 1194 O O . PHE A 1 142 ? 10.817 13.081 -1.080 1.00 93.44 142 PHE A O 1
ATOM 1201 N N . SER A 1 143 ? 10.605 14.865 -2.421 1.00 89.50 143 SER A N 1
ATOM 1202 C CA . SER A 1 143 ? 11.649 14.447 -3.363 1.00 89.50 143 SER A CA 1
ATOM 1203 C C . SER A 1 143 ? 13.035 14.644 -2.753 1.00 89.50 143 SER A C 1
ATOM 1205 O O . SER A 1 143 ? 13.888 13.771 -2.900 1.00 89.50 143 SER A O 1
ATOM 1207 N N . THR A 1 144 ? 13.242 15.745 -2.031 1.00 91.56 144 THR A N 1
ATOM 1208 C CA . THR A 1 144 ? 14.472 16.022 -1.277 1.00 91.56 144 THR A CA 1
ATOM 1209 C C . THR A 1 144 ? 14.672 15.002 -0.162 1.00 91.56 144 THR A C 1
ATOM 1211 O O . THR A 1 144 ? 15.689 14.314 -0.135 1.00 91.56 144 THR A O 1
ATOM 1214 N N . LEU A 1 145 ? 13.660 14.803 0.686 1.00 94.25 145 LEU A N 1
ATOM 1215 C CA . LEU A 1 145 ? 13.699 13.833 1.784 1.00 94.25 145 LEU A CA 1
ATOM 1216 C C . LEU A 1 145 ? 13.855 12.386 1.285 1.00 94.25 145 LEU A C 1
ATOM 1218 O O . LEU A 1 145 ? 14.565 11.591 1.886 1.00 94.25 145 LEU A O 1
ATOM 1222 N N . SER A 1 146 ? 13.241 12.037 0.150 1.00 91.31 146 SER A N 1
ATOM 1223 C CA . SER A 1 146 ? 13.422 10.731 -0.501 1.00 91.31 146 SER A CA 1
ATOM 1224 C C . SER A 1 146 ? 14.879 10.464 -0.872 1.00 91.31 146 SER A C 1
ATOM 1226 O O . SER A 1 146 ? 15.359 9.348 -0.673 1.00 91.31 146 SER A O 1
ATOM 1228 N N . LYS A 1 147 ? 15.581 11.478 -1.391 1.00 87.88 147 LYS A N 1
ATOM 1229 C CA . LYS A 1 147 ? 17.014 11.384 -1.685 1.00 87.88 147 LYS A CA 1
ATOM 1230 C C . LYS A 1 147 ? 17.828 11.303 -0.395 1.00 87.88 147 LYS A C 1
ATOM 1232 O O . LYS A 1 147 ? 18.671 10.421 -0.300 1.00 87.88 147 LYS A O 1
ATOM 1237 N N . LEU A 1 148 ? 17.524 12.155 0.588 1.00 90.81 148 LEU A N 1
ATOM 1238 C CA . LEU A 1 148 ? 18.234 12.220 1.870 1.00 90.81 148 LEU A CA 1
ATOM 1239 C C . LEU A 1 148 ? 18.187 10.889 2.634 1.00 90.81 148 LEU A C 1
ATOM 1241 O O . LEU A 1 148 ? 19.215 10.404 3.085 1.00 90.81 148 LEU A O 1
ATOM 1245 N N . PHE A 1 149 ? 17.009 10.273 2.741 1.00 91.38 149 PHE A N 1
ATOM 1246 C CA . PHE A 1 149 ? 16.837 8.999 3.452 1.00 91.38 149 PHE A CA 1
ATOM 1247 C C . PHE A 1 149 ? 17.117 7.773 2.584 1.00 91.38 149 PHE A C 1
ATOM 1249 O O . PHE A 1 149 ? 16.989 6.645 3.053 1.00 91.38 149 PHE A O 1
ATOM 1256 N N . ASN A 1 150 ? 17.405 7.974 1.294 1.00 88.06 150 ASN A N 1
ATOM 1257 C CA . ASN A 1 150 ? 17.418 6.914 0.292 1.00 88.06 150 ASN A CA 1
ATOM 1258 C C . ASN A 1 150 ? 16.166 6.009 0.392 1.00 88.06 150 ASN A C 1
ATOM 1260 O O . ASN A 1 150 ? 16.235 4.779 0.427 1.00 88.06 150 ASN A O 1
ATOM 1264 N N . ARG A 1 151 ? 14.982 6.629 0.464 1.00 90.31 151 ARG A N 1
ATOM 1265 C CA . ARG A 1 151 ? 13.677 5.950 0.558 1.00 90.31 151 ARG A CA 1
ATOM 1266 C C . ARG A 1 151 ? 12.776 6.326 -0.600 1.00 90.31 151 ARG A C 1
ATOM 1268 O O . ARG A 1 151 ? 12.913 7.390 -1.195 1.00 90.31 151 ARG A O 1
ATOM 1275 N N . ASP A 1 152 ? 11.789 5.484 -0.882 1.00 86.94 152 ASP A N 1
ATOM 1276 C CA . ASP A 1 152 ? 10.752 5.805 -1.859 1.00 86.94 152 ASP A CA 1
ATOM 1277 C C . ASP A 1 152 ? 9.973 7.076 -1.458 1.00 86.94 152 ASP A C 1
ATOM 1279 O O . ASP A 1 152 ? 9.472 7.198 -0.337 1.00 86.94 152 ASP A O 1
ATOM 1283 N N . ARG A 1 153 ? 9.830 8.017 -2.399 1.00 89.69 153 ARG A N 1
ATOM 1284 C CA . ARG A 1 153 ? 9.145 9.305 -2.195 1.00 89.69 153 ARG A CA 1
ATOM 1285 C C . ARG A 1 153 ? 7.719 9.140 -1.684 1.00 89.69 153 ARG A C 1
ATOM 1287 O O . ARG A 1 153 ? 7.280 9.901 -0.820 1.00 89.69 153 ARG A O 1
ATOM 1294 N N . LEU A 1 154 ? 6.985 8.158 -2.208 1.00 88.19 154 LEU A N 1
ATOM 1295 C CA . LEU A 1 154 ? 5.614 7.908 -1.778 1.00 88.19 154 LEU A CA 1
ATOM 1296 C C . LEU A 1 154 ? 5.578 7.348 -0.348 1.00 88.19 154 LEU A C 1
ATOM 1298 O O . LEU A 1 154 ? 4.675 7.698 0.411 1.00 88.19 154 LEU A O 1
ATOM 1302 N N . SER A 1 155 ? 6.562 6.533 0.043 1.00 91.44 155 SER A N 1
ATOM 1303 C CA . SER A 1 155 ? 6.745 6.091 1.431 1.00 91.44 155 SER A CA 1
ATOM 1304 C C . SER A 1 155 ? 6.943 7.273 2.386 1.00 91.44 155 SER A C 1
ATOM 1306 O O . SER A 1 155 ? 6.262 7.339 3.408 1.00 91.44 155 SER A O 1
ATOM 1308 N N . VAL A 1 156 ? 7.802 8.238 2.035 1.00 94.50 156 VAL A N 1
ATOM 1309 C CA . VAL A 1 156 ? 8.038 9.449 2.848 1.00 94.50 156 VAL A CA 1
ATOM 1310 C C . VAL A 1 156 ? 6.770 10.303 2.957 1.00 94.50 156 VAL A C 1
ATOM 1312 O O . VAL A 1 156 ? 6.372 10.681 4.056 1.00 94.50 156 VAL A O 1
ATOM 1315 N N . TYR A 1 157 ? 6.070 10.541 1.842 1.00 92.94 157 TYR A N 1
ATOM 1316 C CA . TYR A 1 157 ? 4.792 11.267 1.842 1.00 92.94 157 TYR A CA 1
ATOM 1317 C C . TYR A 1 157 ? 3.743 10.607 2.751 1.00 92.94 157 TYR A C 1
ATOM 1319 O O . TYR A 1 157 ? 3.088 11.273 3.555 1.00 92.94 157 TYR A O 1
ATOM 1327 N N . LYS A 1 158 ? 3.591 9.280 2.655 1.00 89.88 158 LYS A N 1
ATOM 1328 C CA . LYS A 1 158 ? 2.667 8.522 3.511 1.00 89.88 158 LYS A CA 1
ATOM 1329 C C . LYS A 1 158 ? 3.059 8.618 4.981 1.00 89.88 158 LYS A C 1
ATOM 1331 O O . LYS A 1 158 ? 2.171 8.733 5.823 1.00 89.88 158 LYS A O 1
ATOM 1336 N N . ARG A 1 159 ? 4.361 8.593 5.285 1.00 92.1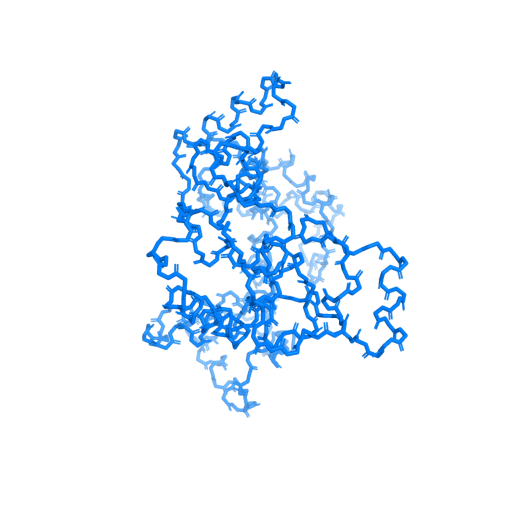2 159 ARG A N 1
ATOM 1337 C CA . ARG A 1 159 ? 4.856 8.756 6.653 1.00 92.12 159 ARG A CA 1
ATOM 1338 C C . ARG A 1 159 ? 4.533 10.143 7.198 1.00 92.12 159 ARG A C 1
ATOM 1340 O O . ARG A 1 159 ? 3.940 10.215 8.265 1.00 92.12 159 ARG A O 1
ATOM 1347 N N . TYR A 1 160 ? 4.786 11.208 6.439 1.00 91.12 160 TYR A N 1
ATOM 1348 C CA . TYR A 1 160 ? 4.393 12.571 6.813 1.00 91.12 160 TYR A CA 1
ATOM 1349 C C . TYR A 1 160 ? 2.894 12.680 7.123 1.00 91.12 160 TYR A C 1
ATOM 1351 O O . TYR A 1 160 ? 2.511 13.148 8.192 1.00 91.12 160 TYR A O 1
ATOM 1359 N N . LYS A 1 161 ? 2.027 12.171 6.233 1.00 86.19 161 LYS A N 1
ATOM 1360 C CA . LYS A 1 161 ? 0.570 12.161 6.466 1.00 86.19 161 LYS A CA 1
ATOM 1361 C C . LYS A 1 161 ? 0.193 11.400 7.736 1.00 86.19 161 LYS A C 1
ATOM 1363 O O . LYS A 1 161 ? -0.754 11.793 8.412 1.00 86.19 161 LYS A O 1
ATOM 1368 N N . TRP A 1 162 ? 0.912 10.323 8.046 1.00 83.69 162 TRP A N 1
ATOM 1369 C CA . TRP A 1 162 ? 0.712 9.566 9.274 1.00 83.69 162 TRP A CA 1
ATOM 1370 C C . TRP A 1 162 ? 1.145 10.360 10.513 1.00 83.69 162 TRP A C 1
ATOM 1372 O O . TRP A 1 162 ? 0.343 10.447 11.434 1.00 83.69 162 TRP A O 1
ATOM 1382 N N . ILE A 1 163 ? 2.327 10.994 10.498 1.00 82.38 163 ILE A N 1
ATOM 1383 C CA . ILE A 1 163 ? 2.848 11.843 11.590 1.00 82.38 163 ILE A CA 1
ATOM 1384 C C . ILE A 1 163 ? 1.894 13.012 11.869 1.00 82.38 163 ILE A C 1
ATOM 1386 O O . ILE A 1 163 ? 1.527 13.264 13.011 1.00 82.38 163 ILE A O 1
ATOM 1390 N N . CYS A 1 164 ? 1.435 13.713 10.828 1.00 75.19 164 CYS A N 1
ATOM 1391 C CA . CYS A 1 164 ? 0.494 14.826 10.988 1.00 75.19 164 CYS A CA 1
ATOM 1392 C C . CYS A 1 164 ? -0.887 14.382 11.487 1.00 75.19 164 CYS A C 1
ATOM 1394 O O . CYS A 1 164 ? -1.601 15.183 12.078 1.00 75.19 164 CYS A O 1
ATOM 1396 N N . GLY A 1 165 ? -1.277 13.131 11.227 1.00 65.12 165 GLY A N 1
ATOM 1397 C CA . GLY A 1 165 ? -2.523 12.550 11.727 1.00 65.12 165 GLY A CA 1
ATOM 1398 C C . GLY A 1 165 ? -2.399 11.844 13.082 1.00 65.12 165 GLY A C 1
ATOM 1399 O O . GLY A 1 165 ? -3.423 11.444 13.622 1.00 65.12 165 GLY A O 1
ATOM 1400 N N . HIS A 1 166 ? -1.180 11.649 13.596 1.00 63.34 166 HIS A N 1
ATOM 1401 C CA . HIS A 1 166 ? -0.876 10.974 14.863 1.00 63.34 166 HIS A CA 1
ATOM 1402 C C . HIS A 1 166 ? 0.312 11.700 15.516 1.00 63.34 166 HIS A C 1
ATOM 1404 O O . HIS A 1 166 ? 1.459 11.287 15.318 1.00 63.34 166 HIS A O 1
ATOM 1410 N N . PRO A 1 167 ? 0.077 12.815 16.235 1.00 55.28 167 PRO A N 1
ATOM 1411 C CA . PRO A 1 167 ? 1.155 13.559 16.867 1.00 55.28 167 PRO A CA 1
ATOM 1412 C C . PRO A 1 167 ? 1.994 12.656 17.784 1.00 55.28 167 PRO A C 1
ATOM 1414 O O . PRO A 1 167 ? 1.470 11.773 18.471 1.00 55.28 167 PRO A O 1
ATOM 1417 N N . VAL A 1 168 ? 3.311 12.887 17.759 1.00 44.03 168 VAL A N 1
ATOM 1418 C CA . VAL A 1 168 ? 4.319 12.232 18.608 1.00 44.03 168 VAL A CA 1
ATOM 1419 C C . VAL A 1 168 ? 3.813 12.206 20.055 1.00 44.03 168 VAL A C 1
ATOM 1421 O O . VAL A 1 168 ? 3.439 13.245 20.592 1.00 44.03 168 VAL A O 1
ATOM 1424 N N . GLY A 1 169 ? 3.723 11.011 20.647 1.00 48.84 169 GLY A N 1
ATOM 1425 C CA . GLY A 1 169 ? 3.132 10.780 21.975 1.00 48.84 169 GLY A CA 1
ATOM 1426 C C . GLY A 1 169 ? 1.830 9.968 21.969 1.00 48.84 169 GLY A C 1
ATOM 1427 O O . GLY A 1 169 ? 1.502 9.333 22.970 1.00 48.84 169 GLY A O 1
ATOM 1428 N N . GLN A 1 170 ? 1.126 9.861 20.834 1.00 49.75 170 GLN A N 1
ATOM 1429 C CA . GLN A 1 170 ? 0.080 8.846 20.665 1.00 49.75 170 GLN A CA 1
ATOM 1430 C C . GLN A 1 170 ? 0.717 7.484 20.349 1.00 49.75 170 GLN A C 1
ATOM 1432 O O . GLN A 1 170 ? 0.703 6.999 19.216 1.00 49.75 170 GLN A O 1
ATOM 1437 N N . GLY A 1 171 ? 1.306 6.850 21.366 1.00 53.81 171 GLY A N 1
ATOM 1438 C CA . GLY A 1 171 ? 1.648 5.429 21.308 1.00 53.81 171 GLY A CA 1
ATOM 1439 C C . GLY A 1 171 ? 0.418 4.569 20.973 1.00 53.81 171 GLY A C 1
ATOM 1440 O O . GLY A 1 171 ? -0.710 5.062 20.886 1.00 53.81 171 GLY A O 1
ATOM 1441 N N . ARG A 1 172 ? 0.602 3.250 20.798 1.00 61.12 172 ARG A N 1
ATOM 1442 C CA . ARG A 1 172 ? -0.542 2.319 20.715 1.00 61.12 172 ARG A CA 1
ATOM 1443 C C . ARG A 1 172 ? -1.502 2.641 21.857 1.00 61.12 172 ARG A C 1
ATOM 1445 O O . ARG A 1 172 ? -1.101 2.562 23.013 1.00 61.12 172 ARG A O 1
ATOM 1452 N N . VAL A 1 173 ? -2.748 2.990 21.530 1.00 72.50 173 VAL A N 1
ATOM 1453 C CA . VAL A 1 173 ? -3.775 3.245 22.543 1.00 72.50 173 VAL A CA 1
ATOM 1454 C C . VAL A 1 173 ? -3.855 2.010 23.437 1.00 72.50 173 VAL A C 1
ATOM 1456 O O . VAL A 1 173 ? -4.291 0.947 22.996 1.00 72.50 173 VAL A O 1
ATOM 1459 N N . SER A 1 174 ? -3.390 2.142 24.681 1.00 82.31 174 SER A N 1
ATOM 1460 C CA . SER A 1 174 ? -3.634 1.133 25.704 1.00 82.31 174 SER A CA 1
ATOM 1461 C C . SER A 1 174 ? -5.121 1.188 26.023 1.00 82.31 174 SER A C 1
ATOM 1463 O O . SER A 1 174 ? -5.604 2.197 26.549 1.00 82.31 174 SER A O 1
ATOM 1465 N N . TRP A 1 175 ? -5.846 0.163 25.579 1.00 87.75 175 TRP A N 1
ATOM 1466 C CA . TRP A 1 175 ? -7.293 0.076 25.694 1.00 87.75 175 TRP A CA 1
ATOM 1467 C C . TRP A 1 175 ? -7.681 -0.415 27.082 1.00 87.75 175 TRP A C 1
ATOM 1469 O O . TRP A 1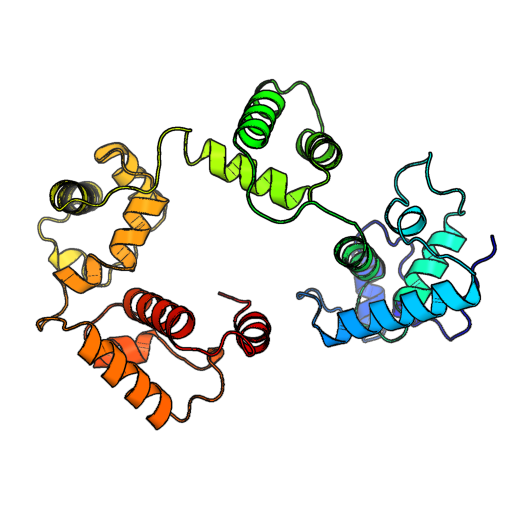 175 ? -7.473 -1.579 27.413 1.00 87.75 175 TRP A O 1
ATOM 1479 N N . THR A 1 176 ? -8.283 0.478 27.858 1.00 91.25 176 THR A N 1
ATOM 1480 C CA . THR A 1 176 ? -8.942 0.176 29.131 1.00 91.25 176 THR A CA 1
ATOM 1481 C C . THR A 1 176 ? -10.456 0.141 28.935 1.00 91.25 176 THR A C 1
ATOM 1483 O O . THR A 1 176 ? -10.966 0.642 27.926 1.00 91.25 176 THR A O 1
ATOM 1486 N N . LEU A 1 177 ? -11.183 -0.420 29.907 1.00 90.94 177 LEU A N 1
ATOM 1487 C CA . LEU A 1 177 ? -12.649 -0.384 29.913 1.00 90.94 177 LEU A CA 1
ATOM 1488 C C . LEU A 1 177 ? -13.163 1.061 29.827 1.00 90.94 177 LEU A C 1
ATOM 1490 O O . LEU A 1 177 ? -14.012 1.355 28.994 1.00 90.94 177 LEU A O 1
ATOM 1494 N N . GLN A 1 178 ? -12.548 1.974 30.582 1.00 93.25 178 GLN A N 1
ATOM 1495 C CA . GLN A 1 178 ? -12.883 3.398 30.574 1.00 93.25 178 GLN A CA 1
ATOM 1496 C C . GLN A 1 178 ? -12.761 4.025 29.177 1.00 93.25 178 GLN A C 1
ATOM 1498 O O . GLN A 1 178 ? -13.670 4.710 28.724 1.00 93.25 178 GLN A O 1
ATOM 1503 N N . LYS A 1 179 ? -11.674 3.760 28.438 1.00 93.19 179 LYS A N 1
ATOM 1504 C CA . LYS A 1 179 ? -11.517 4.293 27.071 1.00 93.19 179 LYS A CA 1
ATOM 1505 C C . LYS A 1 179 ? -12.514 3.687 26.089 1.00 93.19 179 LYS A C 1
ATOM 1507 O O . LYS A 1 179 ? -12.973 4.380 25.186 1.00 93.19 179 LYS A O 1
ATOM 1512 N N . ALA A 1 180 ? -12.836 2.403 26.239 1.00 93.50 180 ALA A N 1
ATOM 1513 C CA . ALA A 1 180 ? -13.877 1.771 25.434 1.00 93.50 180 ALA A CA 1
ATOM 1514 C C . ALA A 1 180 ? -15.247 2.413 25.705 1.00 93.50 180 ALA A C 1
ATOM 1516 O O . ALA A 1 180 ? -15.958 2.760 24.764 1.00 93.50 180 ALA A O 1
ATOM 1517 N N . GLU A 1 181 ? -15.575 2.639 26.976 1.00 94.62 181 GLU A N 1
ATOM 1518 C CA . GLU A 1 181 ? -16.801 3.310 27.400 1.00 94.62 181 GLU A CA 1
ATOM 1519 C C . GLU A 1 181 ? -16.875 4.750 26.878 1.00 94.62 181 GLU A C 1
ATOM 1521 O O . GLU A 1 181 ? -17.914 5.154 26.362 1.00 94.62 181 GLU A O 1
ATOM 1526 N N . MET A 1 182 ? -15.767 5.501 26.919 1.00 95.31 182 MET A N 1
ATOM 1527 C CA . MET A 1 182 ? -15.686 6.841 26.327 1.00 95.31 182 MET A CA 1
ATOM 1528 C C . MET A 1 182 ? -16.045 6.820 24.841 1.00 95.31 182 MET A C 1
ATOM 1530 O O . MET A 1 182 ? -16.887 7.601 24.413 1.00 95.31 182 MET A O 1
ATOM 1534 N N . VAL A 1 183 ? -15.475 5.896 24.056 1.00 95.50 183 VAL A N 1
ATOM 1535 C CA . VAL A 1 183 ? -15.805 5.772 22.625 1.00 95.50 183 VAL A CA 1
ATOM 1536 C C . VAL A 1 183 ? -17.296 5.493 22.424 1.00 95.50 183 VAL A C 1
ATOM 1538 O O . VAL A 1 183 ? -17.907 6.098 21.544 1.00 95.50 183 VAL A O 1
ATOM 1541 N N . ILE A 1 184 ? -17.893 4.612 23.233 1.00 95.38 184 ILE A N 1
ATOM 1542 C CA . ILE A 1 184 ? -19.322 4.273 23.144 1.00 95.38 184 ILE A CA 1
ATOM 1543 C C . ILE A 1 184 ? -20.189 5.494 23.482 1.00 95.38 184 ILE A C 1
ATOM 1545 O O . ILE A 1 184 ? -21.072 5.846 22.698 1.00 95.38 184 ILE A O 1
ATOM 1549 N N . LYS A 1 185 ? -19.911 6.180 24.598 1.00 95.81 185 LYS A N 1
ATOM 1550 C CA . LYS A 1 185 ? -20.639 7.385 25.029 1.00 95.81 185 LYS A CA 1
ATOM 1551 C C . LYS A 1 185 ? -20.542 8.505 23.996 1.00 95.81 185 LYS A C 1
ATOM 1553 O O . LYS A 1 185 ? -21.562 9.079 23.617 1.00 95.81 185 LYS A O 1
ATOM 1558 N N . SER A 1 186 ? -19.344 8.766 23.478 1.00 96.81 186 SER A N 1
ATOM 1559 C CA . SER A 1 186 ? -19.128 9.760 22.425 1.00 96.81 186 SER A CA 1
ATOM 1560 C C . SER A 1 186 ? -19.864 9.398 21.140 1.00 96.81 186 SER A C 1
ATOM 1562 O O . SER A 1 186 ? -20.456 10.267 20.503 1.00 96.81 186 SER A O 1
ATOM 1564 N N . LEU A 1 187 ? -19.884 8.120 20.752 1.00 95.88 187 LEU A N 1
ATOM 1565 C CA . LEU A 1 187 ? -20.601 7.672 19.559 1.00 95.88 187 LEU A CA 1
ATOM 1566 C C . LEU A 1 187 ? -22.123 7.826 19.716 1.00 95.88 187 LEU A C 1
ATOM 1568 O O . LEU A 1 187 ? -22.779 8.301 18.788 1.00 95.88 187 LEU A O 1
ATOM 1572 N N . LEU A 1 188 ? -22.681 7.504 20.887 1.00 95.88 188 LEU A N 1
ATOM 1573 C CA . LEU A 1 188 ? -24.093 7.748 21.209 1.00 95.88 188 LEU A CA 1
ATOM 1574 C C . LEU A 1 188 ? -24.433 9.240 21.135 1.00 95.88 188 LEU A C 1
ATOM 1576 O O . LEU A 1 188 ? -25.350 9.624 20.408 1.00 95.88 188 LEU A O 1
ATOM 1580 N N . LYS A 1 189 ? -23.630 10.085 21.793 1.00 95.81 189 LYS A N 1
ATOM 1581 C CA . LYS A 1 189 ? -23.786 11.546 21.799 1.00 95.81 189 LYS A CA 1
ATOM 1582 C C . LYS A 1 189 ? -23.747 12.132 20.388 1.00 95.81 189 LYS A C 1
ATOM 1584 O O . LYS A 1 189 ? -24.649 12.863 19.994 1.00 95.81 189 LYS A O 1
ATOM 1589 N N . VAL A 1 190 ? -22.730 11.784 19.599 1.00 95.38 190 VAL A N 1
ATOM 1590 C CA . VAL A 1 190 ? -22.535 12.304 18.234 1.00 95.38 190 VAL A CA 1
ATOM 1591 C C . VAL A 1 190 ? -23.645 11.863 17.279 1.00 95.38 190 VAL A C 1
ATOM 1593 O O . VAL A 1 190 ? -23.958 12.586 16.332 1.00 95.38 190 VAL A O 1
ATOM 1596 N N . THR A 1 191 ? -24.219 10.681 17.496 1.00 93.19 191 THR A N 1
ATOM 1597 C CA . THR A 1 191 ? -25.293 10.140 16.651 1.00 93.19 191 THR A CA 1
ATOM 1598 C C . THR A 1 191 ? -26.694 10.497 17.146 1.00 93.19 191 THR A C 1
ATOM 1600 O O . THR A 1 191 ? -27.659 10.133 16.481 1.00 93.19 191 THR A O 1
ATOM 1603 N N . GLY A 1 192 ? -26.822 11.181 18.289 1.00 91.62 192 GLY A N 1
ATOM 1604 C CA . GLY A 1 192 ? -28.116 11.462 18.920 1.00 91.62 192 GLY A CA 1
ATOM 1605 C C . GLY A 1 192 ? -28.866 10.198 19.360 1.00 91.62 192 GLY A C 1
ATOM 1606 O O . GLY A 1 192 ? -30.088 10.217 19.484 1.00 91.62 192 GLY A O 1
ATOM 1607 N N . SER A 1 193 ? -28.157 9.082 19.554 1.00 91.88 193 SER A N 1
ATOM 1608 C CA . SER A 1 193 ? -28.768 7.796 19.897 1.00 91.88 193 SER A CA 1
ATOM 1609 C C . SER A 1 193 ? -28.908 7.662 21.412 1.00 91.88 193 SER A C 1
ATOM 1611 O O . SER A 1 193 ? -27.946 7.871 22.146 1.00 91.88 193 SER A O 1
ATOM 1613 N N . LYS A 1 194 ? -30.097 7.267 21.884 1.00 86.94 194 LYS A N 1
ATOM 1614 C CA . LYS A 1 194 ? -30.374 7.062 23.319 1.00 86.94 194 LYS A CA 1
ATOM 1615 C C . LYS A 1 194 ? -29.865 5.719 23.856 1.00 86.94 194 LYS A C 1
ATOM 1617 O O . LYS A 1 194 ? -29.611 5.599 25.047 1.00 86.94 194 LYS A O 1
ATOM 1622 N N . ASN A 1 195 ? -29.735 4.715 22.988 1.00 89.12 195 ASN A N 1
ATOM 1623 C CA . ASN A 1 195 ? -29.332 3.354 23.343 1.00 89.12 195 ASN A CA 1
ATOM 1624 C C . ASN A 1 195 ? -28.302 2.822 22.330 1.00 89.12 195 ASN A C 1
ATOM 1626 O O . ASN A 1 195 ? -28.366 3.138 21.139 1.00 89.12 195 ASN A O 1
ATOM 1630 N N . VAL A 1 196 ? -27.368 2.001 22.817 1.00 89.94 196 VAL A N 1
ATOM 1631 C CA . VAL A 1 196 ? -26.342 1.295 22.045 1.00 89.94 196 VAL A CA 1
ATOM 1632 C C . VAL A 1 196 ? -26.929 0.356 20.995 1.00 89.94 196 VAL A C 1
ATOM 1634 O O . VAL A 1 196 ? -26.359 0.264 19.912 1.00 89.94 196 VAL A O 1
ATOM 1637 N N . GLU A 1 197 ? -28.100 -0.241 21.235 1.00 89.31 197 GLU A N 1
ATOM 1638 C CA . GLU A 1 197 ? -28.773 -1.117 20.257 1.00 89.31 197 GLU A CA 1
ATOM 1639 C C . GLU A 1 197 ? -29.052 -0.417 18.925 1.00 89.31 197 GLU A C 1
ATOM 1641 O O . GLU A 1 197 ? -28.946 -1.008 17.852 1.00 89.31 197 GLU A O 1
ATOM 1646 N N . VAL A 1 198 ? -29.302 0.893 18.964 1.00 87.88 198 VAL A N 1
ATOM 1647 C CA . VAL A 1 198 ? -29.548 1.708 17.767 1.00 87.88 198 VAL A CA 1
ATOM 1648 C C . VAL A 1 198 ? -28.284 1.842 16.903 1.00 87.88 198 VAL A C 1
ATOM 1650 O O . VAL A 1 198 ? -28.361 2.258 15.748 1.00 87.88 198 VAL A O 1
ATOM 1653 N N . LEU A 1 199 ? -27.107 1.504 17.439 1.00 90.00 199 LEU A N 1
ATOM 1654 C CA . LEU A 1 199 ? -25.831 1.495 16.723 1.00 90.00 199 LEU A CA 1
ATOM 1655 C C . LEU A 1 199 ? -25.531 0.141 16.058 1.00 90.00 199 LEU A C 1
ATOM 1657 O O . LEU A 1 199 ? -24.574 0.055 15.279 1.00 90.00 199 LEU A O 1
ATOM 1661 N N . ARG A 1 200 ? -26.322 -0.906 16.334 1.00 86.62 200 ARG A N 1
ATOM 1662 C CA . ARG A 1 200 ? -26.128 -2.247 15.772 1.00 86.62 200 ARG A CA 1
ATOM 1663 C C . ARG A 1 200 ? -26.183 -2.192 14.247 1.00 86.62 200 ARG A C 1
ATOM 1665 O O . ARG A 1 200 ? -27.066 -1.576 13.661 1.00 86.62 200 ARG A O 1
ATOM 1672 N N . ASN A 1 201 ? -25.196 -2.809 13.598 1.00 80.12 201 ASN A N 1
ATOM 1673 C CA . ASN A 1 201 ? -25.047 -2.868 12.137 1.00 80.12 201 ASN A CA 1
ATOM 1674 C C . ASN A 1 201 ? -24.979 -1.511 11.402 1.00 80.12 201 ASN A C 1
ATOM 1676 O O . ASN A 1 201 ? -24.979 -1.485 10.171 1.00 80.12 201 ASN A O 1
ATOM 1680 N N . LYS A 1 202 ? -24.853 -0.378 12.108 1.00 85.25 202 LYS A N 1
ATOM 1681 C CA . LYS A 1 202 ? -24.719 0.931 11.460 1.00 85.25 202 LYS A CA 1
ATOM 1682 C C . LYS A 1 202 ? -23.318 1.151 10.902 1.00 85.25 202 LYS A C 1
ATOM 1684 O O . LYS A 1 202 ? -22.304 0.941 11.572 1.00 85.25 202 LYS A O 1
ATOM 1689 N N . HIS A 1 203 ? -23.268 1.668 9.676 1.00 85.94 203 HIS A N 1
ATOM 1690 C CA . HIS A 1 203 ? -22.032 2.127 9.060 1.00 85.94 203 HIS A CA 1
ATOM 1691 C C . HIS A 1 203 ? -21.878 3.642 9.227 1.00 85.94 203 HIS A C 1
ATOM 1693 O O . HIS A 1 203 ? -22.637 4.429 8.666 1.00 85.94 203 HIS A O 1
ATOM 1699 N N . PHE A 1 204 ? -20.867 4.065 9.984 1.00 89.38 204 PHE A N 1
ATOM 1700 C CA . PHE A 1 204 ? -20.632 5.481 10.265 1.00 89.38 204 PHE A CA 1
ATOM 1701 C C . PHE A 1 204 ? -19.626 6.098 9.278 1.00 89.38 204 PHE A C 1
ATOM 1703 O O . PHE A 1 204 ? -18.519 5.557 9.131 1.00 89.38 204 PHE A O 1
ATOM 1710 N N . PRO A 1 205 ? -19.957 7.231 8.625 1.00 90.31 205 PRO A N 1
ATOM 1711 C CA . PRO A 1 205 ? -19.026 7.941 7.754 1.00 90.31 205 PRO A CA 1
ATOM 1712 C C . PRO A 1 205 ? -17.871 8.562 8.553 1.00 90.31 205 PRO A C 1
ATOM 1714 O O . PRO A 1 205 ? -17.950 8.761 9.765 1.00 90.31 205 PRO A O 1
ATOM 1717 N N . LEU A 1 206 ? -16.782 8.917 7.863 1.00 85.06 206 LEU A N 1
ATOM 1718 C CA . LEU A 1 206 ? -15.583 9.491 8.492 1.00 85.06 206 LEU A CA 1
ATOM 1719 C C . LEU A 1 206 ? -15.872 10.786 9.275 1.00 85.06 206 LEU A C 1
ATOM 1721 O O . LEU A 1 206 ? -15.209 11.063 10.270 1.00 85.06 206 LEU A O 1
ATOM 1725 N N . SER A 1 207 ? -16.871 11.562 8.850 1.00 90.25 207 SER A N 1
ATOM 1726 C CA . SER A 1 207 ? -17.316 12.778 9.538 1.00 90.25 207 SER A CA 1
ATOM 1727 C C . SER A 1 207 ? -17.817 12.512 10.961 1.00 90.25 207 SER A C 1
ATOM 1729 O O . SER A 1 207 ? -17.532 13.309 11.851 1.00 90.25 207 SER A O 1
ATOM 1731 N N . VAL A 1 208 ? -18.497 11.385 11.199 1.00 94.06 208 VAL A N 1
ATOM 1732 C CA . VAL A 1 208 ? -18.944 10.969 12.539 1.00 94.06 208 VAL A CA 1
ATOM 1733 C C . VAL A 1 208 ? -17.741 10.643 13.415 1.00 94.06 208 VAL A C 1
ATOM 1735 O O . VAL A 1 208 ? -17.630 11.163 14.520 1.00 94.06 208 VAL A O 1
ATOM 1738 N N . TRP A 1 209 ? -16.785 9.867 12.904 1.00 93.62 209 TRP A N 1
ATOM 1739 C CA . TRP A 1 209 ? -15.594 9.495 13.674 1.00 93.62 209 TRP A CA 1
ATOM 1740 C C . TRP A 1 209 ?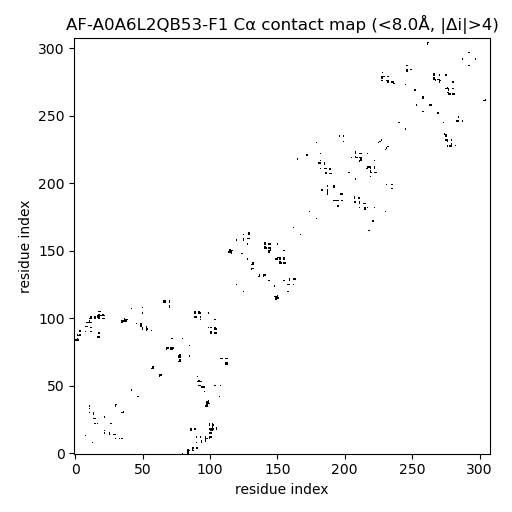 -14.712 10.687 14.044 1.00 93.62 209 TRP A C 1
ATOM 1742 O O . TRP A 1 209 ? -14.176 10.718 15.145 1.00 93.62 209 TRP A O 1
ATOM 1752 N N . ARG A 1 210 ? -14.634 11.708 13.184 1.00 89.62 210 ARG A N 1
ATOM 1753 C CA . ARG A 1 210 ? -13.953 12.969 13.518 1.00 89.62 210 ARG A CA 1
ATOM 1754 C C . ARG A 1 210 ? -14.631 13.720 14.662 1.00 89.62 210 ARG A C 1
ATOM 1756 O O . ARG A 1 210 ? -13.949 14.359 15.452 1.00 89.62 210 ARG A O 1
ATOM 1763 N N . LYS A 1 211 ? -15.964 13.666 14.756 1.00 94.56 211 LYS A N 1
ATOM 1764 C CA . LYS A 1 211 ? -16.698 14.237 15.896 1.00 94.56 211 LYS A CA 1
ATOM 1765 C C . LYS A 1 211 ? -16.458 13.419 17.169 1.00 94.56 211 LYS A C 1
ATOM 1767 O O . LYS A 1 211 ? -16.249 14.013 18.217 1.00 94.56 211 LYS A O 1
ATOM 1772 N N . VAL A 1 212 ? -16.419 12.087 17.064 1.00 94.44 212 VAL A N 1
ATOM 1773 C CA . VAL A 1 212 ? -16.073 11.195 18.187 1.00 94.44 212 VAL A CA 1
ATOM 1774 C C . VAL A 1 212 ? -14.661 11.481 18.697 1.00 94.44 212 VAL A C 1
ATOM 1776 O O . VAL A 1 212 ? -14.476 11.610 19.900 1.00 94.44 212 VAL A O 1
ATOM 1779 N N . GLU A 1 213 ? -13.680 11.649 17.807 1.00 90.62 213 GLU A N 1
ATOM 1780 C CA . GLU A 1 213 ? -12.312 12.028 18.185 1.00 90.62 213 GLU A CA 1
ATOM 1781 C C . GLU A 1 213 ? -12.273 13.351 18.950 1.00 90.62 213 GLU A C 1
ATOM 1783 O O . GLU A 1 213 ? -11.630 13.427 19.992 1.00 90.62 213 GLU A O 1
ATOM 1788 N N . LYS A 1 214 ? -12.990 14.377 18.474 1.00 92.06 214 LYS A N 1
ATOM 1789 C CA . LYS A 1 214 ? -13.074 15.668 19.173 1.00 92.06 214 LYS A CA 1
ATOM 1790 C C . LYS A 1 214 ? -13.684 15.553 20.573 1.00 92.06 214 LYS A C 1
ATOM 1792 O O . LYS A 1 214 ? -13.329 16.343 21.434 1.00 92.06 214 LYS A O 1
ATOM 1797 N N . ASP A 1 215 ? -14.595 14.606 20.782 1.00 93.06 215 ASP A N 1
ATOM 1798 C CA . ASP A 1 215 ? -15.309 14.431 22.050 1.00 93.06 215 ASP A CA 1
ATOM 1799 C C . ASP A 1 215 ? -14.516 13.598 23.074 1.00 93.06 215 ASP A C 1
ATOM 1801 O O . ASP A 1 215 ? -14.464 13.965 24.242 1.00 93.06 215 ASP A O 1
ATOM 1805 N N . CYS A 1 216 ? -13.859 12.507 22.653 1.00 90.12 216 CYS A N 1
ATOM 1806 C CA . CYS A 1 216 ? -13.124 11.611 23.567 1.00 90.12 216 CYS A CA 1
ATOM 1807 C C . CYS A 1 216 ? -11.594 11.745 23.525 1.00 90.12 216 CYS A C 1
ATOM 1809 O O . CYS A 1 216 ? -10.905 11.063 24.284 1.00 90.12 216 CYS A O 1
ATOM 1811 N N . GLY A 1 217 ? -11.041 12.554 22.618 1.00 85.75 217 GLY A N 1
ATOM 1812 C CA . GLY A 1 217 ? -9.595 12.729 22.438 1.00 85.75 217 GLY A CA 1
ATOM 1813 C C . GLY A 1 217 ? -8.862 11.509 21.860 1.00 85.75 217 GLY A C 1
ATOM 1814 O O . GLY A 1 217 ? -7.634 11.508 21.773 1.00 85.75 217 GLY A O 1
ATOM 1815 N N . ILE A 1 218 ? -9.581 10.454 21.463 1.00 87.88 218 ILE A N 1
ATOM 1816 C CA . ILE A 1 218 ? -9.003 9.254 20.849 1.00 87.88 218 ILE A CA 1
ATOM 1817 C C . ILE A 1 218 ? -9.013 9.425 19.332 1.00 87.88 218 ILE A C 1
ATOM 1819 O O . ILE A 1 218 ? -10.067 9.643 18.737 1.00 87.88 218 ILE A O 1
ATOM 1823 N N . GLY A 1 219 ? -7.849 9.256 18.700 1.00 83.88 219 GLY A N 1
ATOM 1824 C CA . GLY A 1 219 ? -7.688 9.446 17.258 1.00 83.88 219 GLY A CA 1
ATOM 1825 C C . GLY A 1 219 ? -8.741 8.706 16.422 1.00 83.88 219 GLY A C 1
ATOM 1826 O O . GLY A 1 219 ? -9.046 7.536 16.688 1.00 83.88 219 GLY A O 1
ATOM 1827 N N . THR A 1 220 ? -9.260 9.366 15.377 1.00 85.62 220 THR A N 1
ATOM 1828 C CA . THR A 1 220 ? -10.345 8.865 14.505 1.00 85.62 220 THR A CA 1
ATOM 1829 C C . THR A 1 220 ? -10.132 7.412 14.070 1.00 85.62 220 THR A C 1
ATOM 1831 O O . THR A 1 220 ? -11.054 6.595 14.118 1.00 85.62 220 THR A O 1
ATOM 1834 N N . CYS A 1 221 ? -8.912 7.068 13.643 1.00 82.94 221 CYS A N 1
ATOM 1835 C CA . CYS A 1 221 ? -8.585 5.714 13.200 1.00 82.94 221 CYS A CA 1
ATOM 1836 C C . CYS A 1 221 ? -8.685 4.703 14.347 1.00 82.94 221 CYS A C 1
ATOM 1838 O O . CYS A 1 221 ? -9.281 3.646 14.168 1.00 82.94 221 CYS A O 1
ATOM 1840 N N . CYS A 1 222 ? -8.163 5.034 15.530 1.00 86.25 222 CYS A N 1
ATOM 1841 C CA . CYS A 1 222 ? -8.180 4.152 16.693 1.00 86.25 222 CYS A CA 1
ATOM 1842 C C . CYS A 1 222 ? -9.606 3.879 17.182 1.00 86.25 222 CYS A C 1
ATOM 1844 O O . CYS A 1 222 ? -9.957 2.715 17.380 1.00 86.25 222 CYS A O 1
ATOM 1846 N N . ALA A 1 223 ? -10.428 4.923 17.328 1.00 90.00 223 ALA A N 1
ATOM 1847 C CA . ALA A 1 223 ? -11.822 4.799 17.758 1.00 90.00 223 ALA A CA 1
ATOM 1848 C C . ALA A 1 223 ? -12.648 3.954 16.772 1.00 90.00 223 ALA A C 1
ATOM 1850 O O . ALA A 1 223 ? -13.352 3.020 17.164 1.00 90.00 223 ALA A O 1
ATOM 1851 N N . ARG A 1 224 ? -12.499 4.219 15.469 1.00 90.62 224 ARG A N 1
ATOM 1852 C CA . ARG A 1 224 ? -13.172 3.450 14.418 1.00 90.62 224 ARG A CA 1
ATOM 1853 C C . ARG A 1 224 ? -12.733 1.987 14.404 1.00 90.62 224 ARG A C 1
ATOM 1855 O O . ARG A 1 224 ? -13.563 1.093 14.238 1.00 90.62 224 ARG A O 1
ATOM 1862 N N . ASP A 1 225 ? -11.435 1.737 14.528 1.00 87.56 225 ASP A N 1
ATOM 1863 C CA . ASP A 1 225 ? -10.886 0.393 14.420 1.00 87.56 225 ASP A CA 1
ATOM 1864 C C . ASP A 1 225 ? -11.304 -0.458 15.628 1.00 87.56 225 ASP A C 1
ATOM 1866 O O . ASP A 1 225 ? -11.773 -1.579 15.430 1.00 87.56 225 ASP A O 1
ATOM 1870 N N . ILE A 1 226 ? -11.254 0.062 16.864 1.00 90.25 226 ILE A N 1
ATOM 1871 C CA . ILE A 1 226 ? -11.746 -0.716 18.013 1.00 90.25 226 ILE A CA 1
ATOM 1872 C C . ILE A 1 226 ? -13.243 -1.033 17.893 1.00 90.25 226 ILE A C 1
ATOM 1874 O O . ILE A 1 226 ? -13.658 -2.146 18.225 1.00 90.25 226 ILE A O 1
ATOM 1878 N N . TRP A 1 227 ? -14.049 -0.101 17.371 1.00 91.69 227 TRP A N 1
ATOM 1879 C CA . TRP A 1 227 ? -15.472 -0.336 17.145 1.00 91.69 227 TRP A CA 1
ATOM 1880 C C . TRP A 1 227 ? -15.695 -1.491 16.167 1.00 91.69 227 TRP A C 1
ATOM 1882 O O . TRP A 1 227 ? -16.390 -2.459 16.482 1.00 91.69 227 TRP A O 1
ATOM 1892 N N . ARG A 1 228 ? -15.050 -1.425 14.995 1.00 88.06 228 ARG A N 1
ATOM 1893 C CA . ARG A 1 228 ? -15.203 -2.410 13.913 1.00 88.06 228 ARG A CA 1
ATOM 1894 C C . ARG A 1 228 ? -14.668 -3.790 14.278 1.00 88.06 228 ARG A C 1
ATOM 1896 O O . ARG A 1 228 ? -15.292 -4.792 13.941 1.00 88.06 228 ARG A O 1
ATOM 1903 N N . PHE A 1 229 ? -13.511 -3.840 14.933 1.00 86.62 229 PHE A N 1
ATOM 1904 C CA . PHE A 1 229 ? -12.789 -5.085 15.185 1.00 86.62 229 PHE A CA 1
ATOM 1905 C C . PHE A 1 229 ? -13.089 -5.720 16.541 1.00 86.62 229 PHE A C 1
ATOM 1907 O O . PHE A 1 229 ? -12.629 -6.834 16.771 1.00 86.62 229 PHE A O 1
ATOM 1914 N N . LYS A 1 230 ? -13.782 -5.029 17.458 1.00 88.50 230 LYS A N 1
ATOM 1915 C CA . LYS A 1 230 ? -14.006 -5.543 18.815 1.00 88.50 230 LYS A CA 1
ATOM 1916 C C . LYS A 1 230 ? -15.352 -5.132 19.413 1.00 88.50 230 LYS A C 1
ATOM 1918 O O . LYS A 1 230 ? -16.188 -6.006 19.614 1.00 88.50 230 LYS A O 1
ATOM 1923 N N . LEU A 1 231 ? -15.577 -3.843 19.688 1.00 91.00 231 LEU A N 1
ATOM 1924 C CA . LEU A 1 231 ? -16.709 -3.413 20.532 1.00 91.00 231 LEU A CA 1
ATOM 1925 C C . LEU A 1 231 ? -18.066 -3.756 19.928 1.00 91.00 231 LEU A C 1
ATOM 1927 O O . LEU A 1 231 ? -18.913 -4.266 20.643 1.00 91.00 231 LEU A O 1
ATOM 1931 N N . SER A 1 232 ? -18.252 -3.557 18.620 1.00 89.75 232 SER A N 1
ATOM 1932 C CA . SER A 1 232 ? -19.510 -3.931 17.956 1.00 89.75 232 SER A CA 1
ATOM 1933 C C . SER A 1 232 ? -19.860 -5.407 18.166 1.00 89.75 232 SER A C 1
ATOM 1935 O O . SER A 1 232 ? -21.001 -5.744 18.437 1.00 89.75 232 SER A O 1
ATOM 1937 N N . THR A 1 233 ? -18.871 -6.297 18.097 1.00 89.50 233 THR A N 1
ATOM 1938 C CA . THR A 1 233 ? -19.087 -7.726 18.343 1.00 89.50 233 THR A CA 1
ATOM 1939 C C . THR A 1 233 ? -19.336 -8.014 19.821 1.00 89.50 233 THR A C 1
ATOM 1941 O O . THR A 1 233 ? -20.233 -8.777 20.139 1.00 89.50 233 THR A O 1
ATOM 1944 N N . GLN A 1 234 ? -18.589 -7.384 20.731 1.00 88.69 234 GLN A N 1
ATOM 1945 C CA . GLN A 1 234 ? -18.774 -7.590 22.172 1.00 88.69 234 GLN A CA 1
ATOM 1946 C C . GLN A 1 234 ? -20.131 -7.098 22.688 1.00 88.69 234 GLN A C 1
ATOM 1948 O O . GLN A 1 234 ? -20.641 -7.663 23.644 1.00 88.69 234 GLN A O 1
ATOM 1953 N N . LEU A 1 235 ? -20.683 -6.047 22.080 1.00 89.50 235 LEU A N 1
ATOM 1954 C CA . LEU A 1 235 ? -21.955 -5.453 22.488 1.00 89.50 235 LEU A CA 1
ATOM 1955 C C . LEU A 1 235 ? -23.166 -6.194 21.916 1.00 89.50 235 LEU A C 1
ATOM 1957 O O . LEU A 1 235 ? -24.179 -6.288 22.592 1.00 89.50 235 LEU A O 1
ATOM 1961 N N . PHE A 1 236 ? -23.076 -6.690 20.677 1.00 89.06 236 PHE A N 1
ATOM 1962 C CA . PHE A 1 236 ? -24.249 -7.169 19.931 1.00 89.06 236 PHE A CA 1
ATOM 1963 C C . PHE A 1 236 ? -24.265 -8.675 19.660 1.00 89.06 236 PHE A C 1
ATOM 1965 O O . PHE A 1 236 ? -25.172 -9.154 18.969 1.00 89.06 236 PHE A O 1
ATOM 1972 N N . CYS A 1 237 ? -23.259 -9.416 20.130 1.00 86.38 237 CYS A N 1
ATOM 1973 C CA . CYS A 1 237 ? -23.274 -10.868 20.030 1.00 86.38 237 CYS A CA 1
ATOM 1974 C C . CYS A 1 237 ? -24.290 -11.437 21.034 1.00 86.38 237 CYS A C 1
ATOM 1976 O O . CYS A 1 237 ? -24.199 -11.100 22.215 1.00 86.38 237 CYS A O 1
ATOM 1978 N N . PRO A 1 238 ? -25.244 -12.278 20.592 1.00 80.75 238 PRO A N 1
ATOM 1979 C CA . PRO A 1 238 ? -26.293 -12.806 21.466 1.00 80.75 238 PRO A CA 1
ATOM 1980 C C . PRO A 1 238 ? -25.758 -13.790 22.513 1.00 80.75 238 PRO A C 1
ATOM 1982 O O . PRO A 1 238 ? -26.354 -13.937 23.575 1.00 80.75 238 PRO A O 1
ATOM 1985 N N . GLU A 1 239 ? -24.634 -14.447 22.224 1.00 82.94 239 GLU A N 1
ATOM 1986 C CA . GLU A 1 239 ? -24.046 -15.484 23.071 1.00 82.94 239 GLU A CA 1
ATOM 1987 C C . GLU A 1 239 ? -22.625 -15.115 23.526 1.00 82.94 239 GLU A C 1
ATOM 1989 O O . GLU A 1 239 ? -21.911 -14.387 22.820 1.00 82.94 239 GLU A O 1
ATOM 1994 N N . PRO A 1 240 ? -22.167 -15.636 24.681 1.00 82.44 240 PRO A N 1
ATOM 1995 C CA . PRO A 1 240 ? -20.779 -15.522 25.103 1.00 82.44 240 PRO A CA 1
ATOM 1996 C C . PRO A 1 240 ? -19.809 -16.034 24.033 1.00 82.44 240 PRO A C 1
ATOM 1998 O O . PRO A 1 240 ? -19.929 -17.138 23.508 1.00 82.44 240 PRO A O 1
ATOM 2001 N N . LEU A 1 241 ? -18.800 -15.222 23.725 1.00 82.19 241 LEU A N 1
ATOM 2002 C CA . LEU A 1 241 ? -17.829 -15.527 22.681 1.00 82.19 241 LEU A CA 1
ATOM 2003 C C . LEU A 1 241 ? -16.556 -16.151 23.249 1.00 82.19 241 LEU A C 1
ATOM 2005 O O . LEU A 1 241 ? -15.665 -15.450 23.739 1.00 82.19 241 LEU A O 1
ATOM 2009 N N . TYR A 1 242 ? -16.404 -17.460 23.072 1.00 87.38 242 TYR A N 1
ATOM 2010 C CA . TYR A 1 242 ? -15.152 -18.157 23.354 1.00 87.38 242 TYR A CA 1
ATOM 2011 C C . TYR A 1 242 ? -14.230 -18.119 22.131 1.00 87.38 242 TYR A C 1
ATOM 2013 O O . TYR A 1 242 ? -14.467 -18.762 21.110 1.00 87.38 242 TYR A O 1
ATOM 2021 N N . LEU A 1 243 ? -13.131 -17.360 22.222 1.00 86.50 243 LEU A N 1
ATOM 2022 C CA . LEU A 1 243 ? -12.236 -17.117 21.079 1.00 86.50 243 LEU A CA 1
ATOM 2023 C C . LEU A 1 243 ? -11.697 -18.399 20.433 1.00 86.50 243 LEU A C 1
ATOM 2025 O O . LEU A 1 243 ? -11.551 -18.444 19.214 1.00 86.50 243 LEU A O 1
ATOM 2029 N N . ASN A 1 244 ? -11.377 -19.421 21.227 1.00 88.44 244 ASN A N 1
ATOM 2030 C CA . ASN A 1 244 ? -10.878 -20.690 20.698 1.00 88.44 244 ASN A CA 1
ATOM 2031 C C . ASN A 1 244 ? -11.964 -21.455 19.940 1.00 88.44 244 ASN A C 1
ATOM 2033 O O . ASN A 1 244 ? -11.683 -21.996 18.874 1.00 88.44 244 ASN A O 1
ATOM 2037 N N . GLU A 1 245 ? -13.207 -21.416 20.409 1.00 89.06 245 GLU A N 1
ATOM 2038 C CA . GLU A 1 245 ? -14.324 -22.036 19.701 1.00 89.06 245 GLU A CA 1
ATOM 2039 C C . GLU A 1 245 ? -14.597 -21.345 18.371 1.00 89.06 245 GLU A C 1
ATOM 2041 O O . GLU A 1 245 ? -14.720 -22.022 17.356 1.00 89.06 245 GLU A O 1
ATOM 2046 N N . ILE A 1 246 ? -14.609 -20.007 18.338 1.00 89.94 246 ILE A N 1
ATOM 2047 C CA . ILE A 1 246 ? -14.783 -19.255 17.085 1.00 89.94 246 ILE A CA 1
ATOM 2048 C C . ILE A 1 246 ? -13.670 -19.606 16.099 1.00 89.94 246 ILE A C 1
ATOM 2050 O O . ILE A 1 246 ? -13.939 -19.798 14.918 1.00 89.94 246 ILE A O 1
ATOM 2054 N N . ARG A 1 247 ? -12.418 -19.713 16.564 1.00 91.31 247 ARG A N 1
ATOM 2055 C CA . ARG A 1 247 ? -11.286 -20.114 15.712 1.00 91.31 247 ARG A CA 1
ATOM 2056 C C . ARG A 1 247 ? -11.504 -21.499 15.111 1.00 91.31 247 ARG A C 1
ATOM 2058 O O . ARG A 1 247 ? -11.360 -21.650 13.903 1.00 91.31 247 ARG A O 1
ATOM 2065 N N . ILE A 1 248 ? -11.870 -22.479 15.937 1.00 90.75 248 ILE A N 1
ATOM 2066 C CA . ILE A 1 248 ? -12.121 -23.855 15.495 1.00 90.75 248 ILE A CA 1
ATOM 2067 C C . ILE A 1 248 ? -13.302 -23.894 14.519 1.00 90.75 248 ILE A C 1
ATOM 2069 O O . ILE A 1 248 ? -13.179 -24.465 13.437 1.00 90.75 248 ILE A O 1
ATOM 2073 N N . LYS A 1 249 ? -14.424 -23.251 14.862 1.00 90.81 249 LYS A N 1
ATOM 2074 C CA . LYS A 1 249 ? -15.619 -23.151 14.010 1.00 90.81 249 LYS A CA 1
ATOM 2075 C C . LYS A 1 249 ? -15.291 -22.485 12.671 1.00 90.81 249 LYS A C 1
ATOM 2077 O O . LYS A 1 249 ? -15.720 -22.983 11.638 1.00 90.81 249 LYS A O 1
ATOM 2082 N N . LEU A 1 250 ? -14.493 -21.414 12.670 1.00 92.44 250 LEU A N 1
ATOM 2083 C CA . LEU A 1 250 ? -14.064 -20.727 11.450 1.00 92.44 250 LEU A CA 1
ATOM 2084 C C . LEU A 1 250 ? -13.218 -21.641 10.559 1.00 92.44 250 LEU A C 1
ATOM 2086 O O . LEU A 1 250 ? -13.490 -21.731 9.369 1.00 92.44 250 LEU A O 1
ATOM 2090 N N . ILE A 1 251 ? -12.232 -22.347 11.120 1.00 90.38 251 ILE A N 1
ATOM 2091 C CA . ILE A 1 251 ? -11.405 -23.294 10.354 1.00 90.38 251 ILE A CA 1
ATOM 2092 C C . ILE A 1 251 ? -12.281 -24.401 9.752 1.00 90.38 251 ILE A C 1
ATOM 2094 O O . ILE A 1 251 ? -12.190 -24.667 8.556 1.00 90.38 251 ILE A O 1
ATOM 2098 N N . LYS A 1 252 ? -13.177 -24.998 10.553 1.00 91.94 252 LYS A N 1
ATOM 2099 C CA . LYS A 1 252 ? -14.118 -26.031 10.089 1.00 91.94 252 LYS A CA 1
ATOM 2100 C C . LYS A 1 252 ? -15.035 -25.521 8.975 1.00 91.94 252 LYS A C 1
ATOM 2102 O O . LYS A 1 252 ? -15.244 -26.228 7.996 1.00 91.94 252 LYS A O 1
ATOM 2107 N N . ARG A 1 253 ? -15.558 -24.297 9.110 1.00 91.62 253 ARG A N 1
ATOM 2108 C CA . ARG A 1 253 ? -16.406 -23.651 8.100 1.00 91.62 253 ARG A CA 1
ATOM 2109 C C . ARG A 1 253 ? -15.656 -23.467 6.783 1.00 91.62 253 ARG A C 1
ATOM 2111 O O . ARG A 1 253 ? -16.166 -23.877 5.753 1.00 91.62 253 ARG A O 1
ATOM 2118 N N . LEU A 1 254 ? -14.449 -22.899 6.826 1.00 89.75 254 LEU A N 1
ATOM 2119 C CA . LEU A 1 254 ? -13.638 -22.663 5.625 1.00 89.75 254 LEU A CA 1
ATOM 2120 C C . LEU A 1 254 ? -13.254 -23.969 4.917 1.00 89.75 254 LEU A C 1
ATOM 2122 O O . LEU A 1 254 ? -13.248 -24.016 3.692 1.00 89.75 254 LEU A O 1
ATOM 2126 N N . TYR A 1 255 ? -12.973 -25.028 5.682 1.00 89.12 255 TYR A N 1
ATOM 2127 C CA . TYR A 1 255 ? -12.693 -26.352 5.127 1.00 89.12 255 TYR A CA 1
ATOM 2128 C C . TYR A 1 255 ? -13.926 -26.971 4.453 1.00 89.12 255 TYR A C 1
ATOM 2130 O O . TYR A 1 255 ? -13.827 -27.478 3.341 1.00 89.12 255 TYR A O 1
ATOM 2138 N N . ARG A 1 256 ? -15.095 -26.893 5.104 1.00 90.25 256 ARG A N 1
ATOM 2139 C CA . ARG A 1 256 ? -16.365 -27.398 4.560 1.00 90.25 256 ARG A CA 1
ATOM 2140 C C . ARG A 1 256 ? -16.788 -26.674 3.286 1.00 90.25 256 ARG A C 1
ATOM 2142 O O . ARG A 1 256 ? -17.323 -27.298 2.383 1.00 90.25 256 ARG A O 1
ATOM 2149 N N . ASP A 1 257 ? -16.559 -25.370 3.225 1.00 87.44 257 ASP A N 1
ATOM 2150 C CA . ASP A 1 257 ? -16.909 -24.554 2.063 1.00 87.44 257 ASP A CA 1
ATOM 2151 C C . ASP A 1 257 ? -15.908 -24.742 0.902 1.00 87.44 257 ASP A C 1
ATOM 2153 O O . ASP A 1 257 ? -16.002 -24.035 -0.097 1.00 87.44 257 ASP A O 1
ATOM 2157 N N . HIS A 1 258 ? -14.951 -25.676 1.028 1.00 83.94 258 HIS A N 1
ATOM 2158 C CA . HIS A 1 258 ? -13.911 -25.969 0.038 1.00 83.94 258 HIS A CA 1
ATOM 2159 C C . HIS A 1 258 ? -13.202 -24.703 -0.461 1.00 83.94 258 HIS A C 1
ATOM 2161 O O . HIS A 1 258 ? -12.928 -24.545 -1.648 1.00 83.94 258 HIS A O 1
ATOM 2167 N N . VAL A 1 259 ? -12.914 -23.775 0.458 1.00 80.19 259 VAL A N 1
ATOM 2168 C CA . VAL A 1 259 ? -12.279 -22.502 0.111 1.00 80.19 259 VAL A CA 1
ATOM 2169 C C . VAL A 1 259 ? -10.834 -22.756 -0.305 1.00 80.19 259 VAL A C 1
ATOM 2171 O O . VAL A 1 259 ? -9.951 -22.932 0.536 1.00 80.19 259 VAL A O 1
ATOM 2174 N N . GLU A 1 260 ? -10.589 -22.731 -1.611 1.00 71.88 260 GLU A N 1
ATOM 2175 C CA . GLU A 1 260 ? -9.244 -22.811 -2.183 1.00 71.88 260 GLU A CA 1
ATOM 2176 C C . GLU A 1 260 ? -8.549 -21.443 -2.174 1.00 71.88 260 GLU A C 1
ATOM 2178 O O . GLU A 1 260 ? -7.354 -21.340 -1.874 1.00 71.88 260 GLU A O 1
ATOM 2183 N N . TRP A 1 261 ? -9.312 -20.374 -2.437 1.00 71.06 261 TRP A N 1
ATOM 2184 C CA . TRP A 1 261 ? -8.800 -19.010 -2.516 1.00 71.06 261 TRP A CA 1
ATOM 2185 C C . TRP A 1 261 ? -9.445 -18.105 -1.476 1.00 71.06 261 TRP A C 1
ATOM 2187 O O . TRP A 1 261 ? -10.658 -17.978 -1.352 1.00 71.06 261 TRP A O 1
ATOM 2197 N N . TRP A 1 262 ? -8.610 -17.390 -0.730 1.00 73.31 262 TRP A N 1
ATOM 2198 C CA . TRP A 1 262 ? -9.067 -16.509 0.346 1.00 73.31 262 TRP A CA 1
ATOM 2199 C C . TRP A 1 262 ? -9.912 -15.328 -0.151 1.00 73.31 262 TRP A C 1
ATOM 2201 O O . TRP A 1 262 ? -10.655 -14.741 0.634 1.00 73.31 262 TRP A O 1
ATOM 2211 N N . GLN A 1 263 ? -9.778 -14.954 -1.429 1.00 73.00 263 GLN A N 1
ATOM 2212 C CA . GLN A 1 263 ? -10.612 -13.940 -2.079 1.00 73.00 263 GLN A CA 1
ATOM 2213 C C . GLN A 1 263 ? -12.076 -14.372 -2.186 1.00 73.00 263 GLN A C 1
ATOM 2215 O O . GLN A 1 263 ? -12.946 -13.503 -2.206 1.00 73.00 263 GLN A O 1
ATOM 2220 N N . ASP A 1 264 ? -12.334 -15.678 -2.197 1.00 79.19 264 ASP A N 1
ATOM 2221 C CA . ASP A 1 264 ? -13.676 -16.246 -2.320 1.00 79.19 264 ASP A CA 1
ATOM 2222 C C . ASP A 1 264 ? -14.423 -16.210 -0.979 1.00 79.19 264 ASP A C 1
ATOM 2224 O O . ASP A 1 264 ? -15.622 -16.474 -0.905 1.00 79.19 264 ASP A O 1
ATOM 2228 N N . ILE A 1 265 ? -13.736 -15.828 0.106 1.00 84.56 265 ILE A N 1
ATOM 2229 C CA . ILE A 1 265 ? -14.351 -15.714 1.423 1.00 84.56 265 ILE A CA 1
ATOM 2230 C C . ILE A 1 265 ? -15.240 -14.476 1.485 1.00 84.56 265 ILE A C 1
ATOM 2232 O O . ILE A 1 265 ? -14.781 -13.339 1.656 1.00 84.56 265 ILE A O 1
ATOM 2236 N N . ILE A 1 266 ? -16.546 -14.720 1.496 1.00 87.25 266 ILE A N 1
ATOM 2237 C CA . ILE A 1 266 ? -17.547 -13.705 1.800 1.00 87.25 266 ILE A CA 1
ATOM 2238 C C . ILE A 1 266 ? -17.682 -13.588 3.324 1.00 87.25 266 ILE A C 1
ATOM 2240 O O . ILE A 1 266 ? -18.534 -14.207 3.960 1.00 87.25 266 ILE A O 1
ATOM 2244 N N . TRP A 1 267 ? -16.829 -12.759 3.940 1.00 88.88 267 TRP A N 1
ATOM 2245 C CA . TRP A 1 267 ? -16.810 -12.552 5.400 1.00 88.88 267 TRP A CA 1
ATOM 2246 C C . TRP A 1 267 ? -18.160 -12.133 5.981 1.00 88.88 267 TRP A C 1
ATOM 2248 O O . TRP A 1 267 ? -18.427 -12.406 7.146 1.00 88.88 267 TRP A O 1
ATOM 2258 N N . ALA A 1 268 ? -18.990 -11.449 5.191 1.00 88.25 268 ALA A N 1
ATOM 2259 C CA . ALA A 1 268 ? -20.327 -11.048 5.600 1.00 88.25 268 ALA A CA 1
ATOM 2260 C C . ALA A 1 268 ? -21.246 -12.246 5.862 1.00 88.25 268 ALA A C 1
ATOM 2262 O O . ALA A 1 268 ? -22.029 -12.195 6.804 1.00 88.25 268 ALA A O 1
ATOM 2263 N N . ASP A 1 269 ? -21.126 -13.313 5.075 1.00 89.06 269 ASP A N 1
ATOM 2264 C CA . ASP A 1 269 ? -21.980 -14.491 5.206 1.00 89.06 269 ASP A CA 1
ATOM 2265 C C . ASP A 1 269 ? -21.516 -15.375 6.352 1.00 89.06 269 ASP A C 1
ATOM 2267 O O . ASP A 1 269 ? -22.307 -15.687 7.237 1.00 89.06 269 ASP A O 1
ATOM 2271 N N . ILE A 1 270 ? -20.210 -15.638 6.435 1.00 90.38 270 ILE A N 1
ATOM 2272 C CA . ILE A 1 270 ? -19.645 -16.371 7.573 1.00 90.38 270 ILE A CA 1
ATOM 2273 C C . ILE A 1 270 ? -19.944 -15.635 8.885 1.00 90.38 270 ILE A C 1
ATOM 2275 O O . ILE A 1 270 ? -20.252 -16.259 9.886 1.00 90.38 270 ILE A O 1
ATOM 2279 N N . ALA A 1 271 ? -19.897 -14.304 8.916 1.00 89.00 271 ALA A N 1
ATOM 2280 C CA . ALA A 1 271 ? -20.176 -13.553 10.138 1.00 89.00 271 ALA A CA 1
ATOM 2281 C C . ALA A 1 271 ? -21.607 -13.715 10.666 1.00 89.00 271 ALA A C 1
ATOM 2283 O O . ALA A 1 271 ? -21.788 -13.709 11.886 1.00 89.00 271 ALA A O 1
ATOM 2284 N N . LYS A 1 272 ? -22.594 -13.893 9.776 1.00 86.50 272 LYS A N 1
ATOM 2285 C CA . LYS A 1 272 ? -23.997 -14.117 10.158 1.00 86.50 272 LYS A CA 1
ATOM 2286 C C . LYS A 1 272 ? -24.140 -15.404 10.963 1.00 86.50 272 LYS A C 1
ATOM 2288 O O . LYS A 1 272 ? -24.712 -15.356 12.046 1.00 86.50 272 LYS A O 1
ATOM 2293 N N . ASP A 1 273 ? -23.536 -16.497 10.495 1.00 85.44 273 ASP A N 1
ATOM 2294 C CA . ASP A 1 273 ? -23.592 -17.810 11.159 1.00 85.44 273 ASP A CA 1
ATOM 2295 C C . ASP A 1 273 ? -23.009 -17.794 12.581 1.00 85.44 273 ASP A C 1
ATOM 2297 O O . ASP A 1 273 ? -23.310 -18.658 13.400 1.00 85.44 273 ASP A O 1
ATOM 2301 N N . PHE A 1 274 ? -22.138 -16.827 12.868 1.00 86.31 274 PHE A N 1
ATOM 2302 C CA . PHE A 1 274 ? -21.425 -16.711 14.137 1.00 86.31 274 PHE A CA 1
ATOM 2303 C C . PHE A 1 274 ? -22.001 -15.599 15.024 1.00 86.31 274 PHE A C 1
ATOM 2305 O O . PHE A 1 274 ? -21.540 -15.441 16.151 1.00 86.31 274 PHE A O 1
ATOM 2312 N N . GLY A 1 275 ? -22.951 -14.793 14.532 1.00 84.62 275 GLY A N 1
ATOM 2313 C CA . GLY A 1 275 ? -23.506 -13.654 15.273 1.00 84.62 275 GLY A CA 1
ATOM 2314 C C . GLY A 1 275 ? -22.498 -12.530 15.561 1.00 84.62 275 GLY A C 1
ATOM 2315 O O . GLY A 1 275 ? -22.677 -11.768 16.509 1.00 84.62 275 GLY A O 1
ATOM 2316 N N . VAL A 1 276 ? -21.428 -12.411 14.765 1.00 87.94 276 VAL A N 1
ATOM 2317 C CA . VAL A 1 276 ? -20.318 -11.460 14.988 1.00 87.94 276 VAL A CA 1
ATOM 2318 C C . VAL A 1 276 ? -20.146 -10.484 13.823 1.00 87.94 276 VAL A C 1
ATOM 2320 O O . VAL A 1 276 ? -20.818 -10.587 12.802 1.00 87.94 276 VAL A O 1
ATOM 2323 N N . SER A 1 277 ? -19.227 -9.514 13.938 1.00 86.00 277 SER A N 1
ATOM 2324 C CA . SER A 1 277 ? -18.924 -8.624 12.810 1.00 86.00 277 SER A CA 1
ATOM 2325 C C . SER A 1 277 ? -17.986 -9.292 11.782 1.00 86.00 277 SER A C 1
ATOM 2327 O O . SER A 1 277 ? -17.045 -10.001 12.163 1.00 86.00 277 SER A O 1
ATOM 2329 N N . PRO A 1 278 ? -18.140 -9.005 10.474 1.00 88.88 278 PRO A N 1
ATOM 2330 C CA . PRO A 1 278 ? -17.236 -9.521 9.436 1.00 88.88 278 PRO A CA 1
ATOM 2331 C C . PRO A 1 278 ? -15.780 -9.114 9.665 1.00 88.88 278 PRO A C 1
ATOM 2333 O O . PRO A 1 278 ? -14.845 -9.890 9.468 1.00 88.88 278 PRO A O 1
ATOM 2336 N N . MET A 1 279 ? -15.580 -7.887 10.148 1.00 86.69 279 MET A N 1
ATOM 2337 C CA . MET A 1 279 ? -14.250 -7.355 10.429 1.00 86.69 279 MET A CA 1
ATOM 2338 C C . MET A 1 279 ? -13.608 -8.030 11.641 1.00 86.69 279 MET A C 1
ATOM 2340 O O . MET A 1 279 ? -12.395 -8.255 11.630 1.00 86.69 279 MET A O 1
ATOM 2344 N N . PHE A 1 280 ? -14.396 -8.394 12.657 1.00 89.19 280 PHE A N 1
ATOM 2345 C CA . PHE A 1 280 ? -13.926 -9.192 13.784 1.00 89.19 280 PHE A CA 1
ATOM 2346 C C . PHE A 1 280 ? -13.390 -10.546 13.301 1.00 89.19 280 PHE A C 1
ATOM 2348 O O . PHE A 1 280 ? -12.223 -10.849 13.575 1.00 89.19 280 PHE A O 1
ATOM 2355 N N . LEU A 1 281 ? -14.167 -11.298 12.508 1.00 90.31 281 LEU A N 1
ATOM 2356 C CA . LEU A 1 281 ? -13.733 -12.590 11.955 1.00 90.31 281 LEU A CA 1
ATOM 2357 C C . LEU A 1 281 ? -12.492 -12.465 11.081 1.00 90.31 281 LEU A C 1
ATOM 2359 O O . LEU A 1 281 ? -11.529 -13.201 11.284 1.00 90.31 281 LEU A O 1
ATOM 2363 N N . TRP A 1 282 ? -12.455 -11.483 10.182 1.00 88.62 282 TRP A N 1
ATOM 2364 C CA . TRP A 1 282 ? -11.272 -11.220 9.363 1.00 88.62 282 TRP A CA 1
ATOM 2365 C C . TRP A 1 282 ? -10.026 -10.942 10.214 1.00 88.62 282 TRP A C 1
ATOM 2367 O O . TRP A 1 282 ? -8.921 -11.409 9.921 1.00 88.62 282 TRP A O 1
ATOM 2377 N N . SER A 1 283 ? -10.176 -10.175 11.299 1.00 87.38 283 SER A N 1
ATOM 2378 C CA . SER A 1 283 ? -9.065 -9.884 12.208 1.00 87.38 283 SER A CA 1
ATOM 2379 C C . SER A 1 283 ? -8.592 -11.124 12.970 1.00 87.38 283 SER A C 1
ATOM 2381 O O . SER A 1 283 ? -7.388 -11.284 13.187 1.00 87.38 283 SER A O 1
ATOM 2383 N N . LEU A 1 284 ? -9.521 -12.006 13.351 1.00 90.06 284 LEU A N 1
ATOM 2384 C CA . LEU A 1 284 ? -9.239 -13.268 14.024 1.00 90.06 284 LEU A CA 1
ATOM 2385 C C . LEU A 1 284 ? -8.518 -14.233 13.080 1.00 90.06 284 LEU A C 1
ATOM 2387 O O . LEU A 1 284 ? -7.485 -14.791 13.444 1.00 90.06 284 LEU A O 1
ATOM 2391 N N . PHE A 1 285 ? -9.006 -14.340 11.850 1.00 89.56 285 PHE A N 1
ATOM 2392 C CA . PHE A 1 285 ? -8.417 -15.138 10.788 1.00 89.56 285 PHE A CA 1
ATOM 2393 C C . PHE A 1 285 ? -6.980 -14.713 10.463 1.00 89.56 285 PHE A C 1
ATOM 2395 O O . PHE A 1 285 ? -6.064 -15.532 10.475 1.00 89.56 285 PHE A O 1
ATOM 2402 N N . LYS A 1 286 ? -6.728 -13.409 10.287 1.00 85.69 286 LYS A N 1
ATOM 2403 C CA . LYS A 1 286 ? -5.363 -12.898 10.072 1.00 85.69 286 LYS A CA 1
ATOM 2404 C C . LYS A 1 286 ? -4.404 -13.248 11.210 1.00 85.69 286 LYS A C 1
ATOM 2406 O O . LYS A 1 286 ? -3.222 -13.484 10.963 1.00 85.69 286 LYS A O 1
ATOM 2411 N N . LYS A 1 287 ? -4.888 -13.261 12.456 1.00 86.44 287 LYS A N 1
ATOM 2412 C CA . LYS A 1 287 ? -4.084 -13.690 13.610 1.00 86.44 287 LYS A CA 1
ATOM 2413 C C . LYS A 1 287 ? -3.809 -15.191 13.563 1.00 86.44 287 LYS A C 1
ATOM 2415 O O . LYS A 1 287 ? -2.667 -15.567 13.786 1.00 86.44 287 LYS A O 1
ATOM 2420 N N . LEU A 1 288 ? -4.808 -16.012 13.225 1.00 87.81 288 LEU A N 1
ATOM 2421 C CA . LEU A 1 288 ? -4.635 -17.457 13.045 1.00 87.81 288 LEU A CA 1
ATOM 2422 C C . LEU A 1 288 ? -3.551 -17.765 12.016 1.00 87.81 288 LEU A C 1
ATOM 2424 O O . LEU A 1 288 ? -2.613 -18.490 12.328 1.00 87.81 288 LEU A O 1
ATOM 2428 N N . LEU A 1 289 ? -3.621 -17.141 10.839 1.00 84.69 289 LEU A N 1
ATOM 2429 C CA . LEU A 1 289 ? -2.602 -17.318 9.808 1.00 84.69 289 LEU A CA 1
ATOM 2430 C C . LEU A 1 289 ? -1.211 -16.952 10.316 1.00 84.69 289 LEU A C 1
ATOM 2432 O O . LEU A 1 289 ? -0.271 -17.718 10.162 1.00 84.69 289 LEU A O 1
ATOM 2436 N N . LYS A 1 290 ? -1.074 -15.794 10.966 1.00 81.44 290 LYS A N 1
ATOM 2437 C CA . LYS A 1 290 ? 0.226 -15.347 11.474 1.00 81.44 290 LYS A CA 1
ATOM 2438 C C . LYS A 1 290 ? 0.801 -16.281 12.548 1.00 81.44 290 LYS A C 1
ATOM 2440 O O . LYS A 1 290 ? 2.019 -16.354 12.684 1.00 81.44 290 LYS A O 1
ATOM 2445 N N . SER A 1 291 ? -0.060 -16.920 13.336 1.00 83.94 291 SER A N 1
ATOM 2446 C CA . SER A 1 291 ? 0.341 -17.790 14.441 1.00 83.94 291 SER A CA 1
ATOM 2447 C C . SER A 1 291 ? 0.630 -19.224 14.008 1.00 83.94 291 SER A C 1
ATOM 2449 O O . SER A 1 291 ? 1.559 -19.816 14.542 1.00 83.94 291 SER A O 1
ATOM 2451 N N . PHE A 1 292 ? -0.148 -19.773 13.073 1.00 82.44 292 PHE A N 1
ATOM 2452 C CA . PHE A 1 292 ? -0.155 -21.212 12.788 1.00 82.44 292 PHE A CA 1
ATOM 2453 C C . PHE A 1 292 ? 0.245 -21.573 11.356 1.00 82.44 292 PHE A C 1
ATOM 2455 O O . PHE A 1 292 ? 0.534 -22.734 11.092 1.00 82.44 292 PHE A O 1
ATOM 2462 N N . PHE A 1 293 ? 0.272 -20.619 10.421 1.00 80.62 293 PHE A N 1
ATOM 2463 C CA . PHE A 1 293 ? 0.673 -20.927 9.052 1.00 80.62 293 PHE A CA 1
ATOM 2464 C C . PHE A 1 293 ? 2.206 -21.031 8.950 1.00 80.62 293 PHE A C 1
ATOM 2466 O O . PHE A 1 293 ? 2.900 -20.129 9.438 1.00 80.62 293 PHE A O 1
ATOM 2473 N N . PRO A 1 294 ? 2.755 -22.078 8.303 1.00 81.19 294 PRO A N 1
ATOM 2474 C CA . PRO A 1 294 ? 4.198 -22.256 8.164 1.00 81.19 294 PRO A CA 1
ATOM 2475 C C . PRO A 1 294 ? 4.874 -21.034 7.535 1.00 81.19 294 PRO A C 1
ATOM 2477 O O . PRO A 1 294 ? 4.460 -20.545 6.480 1.00 81.19 294 PRO A O 1
ATOM 2480 N N . ARG A 1 295 ? 5.940 -20.535 8.176 1.00 74.62 295 ARG A N 1
ATOM 2481 C CA . ARG A 1 295 ? 6.660 -19.331 7.718 1.00 74.62 295 ARG A CA 1
ATOM 2482 C C . ARG A 1 295 ? 7.300 -19.512 6.344 1.00 74.62 295 ARG A C 1
ATOM 2484 O O . ARG A 1 295 ? 7.371 -18.5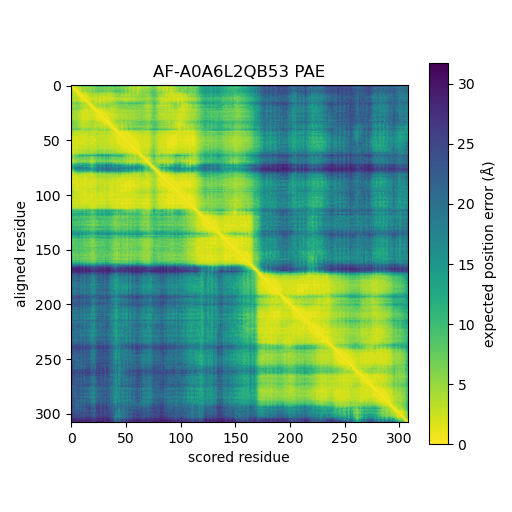52 5.585 1.00 74.62 295 ARG A O 1
ATOM 2491 N N . GLU A 1 296 ? 7.726 -20.727 6.025 1.00 76.06 296 GLU A N 1
ATOM 2492 C CA . GLU A 1 296 ? 8.317 -21.099 4.733 1.00 76.06 296 GLU A CA 1
ATOM 2493 C C . GLU A 1 296 ?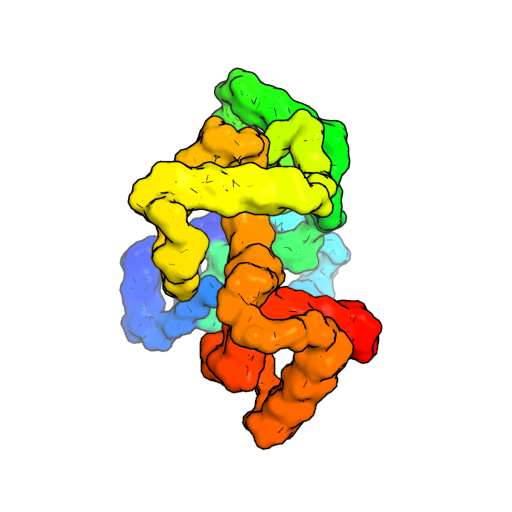 7.338 -20.868 3.574 1.00 76.06 296 GLU A C 1
ATOM 2495 O O . GLU A 1 296 ? 7.723 -20.402 2.505 1.00 76.06 296 GLU A O 1
ATOM 2500 N N . ASN A 1 297 ? 6.040 -21.036 3.837 1.00 74.69 297 ASN A N 1
ATOM 2501 C CA . ASN A 1 297 ? 4.973 -20.819 2.864 1.00 74.69 297 ASN A CA 1
ATOM 2502 C C . ASN A 1 297 ? 4.410 -19.387 2.917 1.00 74.69 297 ASN A C 1
ATOM 2504 O O . ASN A 1 297 ? 3.421 -19.064 2.257 1.00 74.69 297 ASN A O 1
ATOM 2508 N N . TRP A 1 298 ? 5.016 -18.478 3.686 1.00 72.69 298 TRP A N 1
ATOM 2509 C CA . TRP A 1 298 ? 4.475 -17.130 3.869 1.00 72.69 298 TRP A CA 1
ATOM 2510 C C . TRP A 1 298 ? 4.551 -16.267 2.604 1.00 72.69 298 TRP A C 1
ATOM 2512 O O . TRP A 1 298 ? 3.780 -15.317 2.468 1.00 72.69 298 TRP A O 1
ATOM 2522 N N . GLU A 1 299 ? 5.427 -16.588 1.647 1.00 63.53 299 GLU A N 1
ATOM 2523 C CA . GLU A 1 299 ? 5.452 -15.893 0.353 1.00 63.53 299 GLU A CA 1
ATOM 2524 C C . GLU A 1 299 ? 4.212 -16.232 -0.492 1.00 63.53 299 GLU A C 1
ATOM 2526 O O . GLU A 1 299 ? 3.675 -15.349 -1.164 1.00 63.53 299 GLU A O 1
ATOM 2531 N N . TYR A 1 300 ? 3.670 -17.452 -0.370 1.00 66.38 300 TYR A N 1
ATOM 2532 C CA . TYR A 1 300 ? 2.373 -17.822 -0.951 1.00 66.38 300 TYR A CA 1
ATOM 2533 C C . TYR A 1 300 ? 1.252 -16.957 -0.360 1.00 66.38 300 TYR A C 1
ATOM 2535 O O . TYR A 1 300 ? 0.495 -16.320 -1.092 1.00 66.38 300 TYR A O 1
ATOM 2543 N N . VAL A 1 301 ? 1.224 -16.810 0.968 1.00 65.75 301 VAL A N 1
ATOM 2544 C CA . VAL A 1 301 ? 0.302 -15.891 1.656 1.00 65.75 301 VAL A CA 1
ATOM 2545 C C . VAL A 1 301 ? 0.524 -14.451 1.173 1.00 65.75 301 VAL A C 1
ATOM 2547 O O . VAL A 1 301 ? -0.401 -13.745 0.798 1.00 65.75 301 VAL A O 1
ATOM 2550 N N . ARG A 1 302 ? 1.760 -13.966 1.093 1.00 61.53 302 ARG A N 1
ATOM 2551 C CA . ARG A 1 302 ? 2.043 -12.571 0.720 1.00 61.53 302 ARG A CA 1
ATOM 2552 C C . ARG A 1 302 ? 1.642 -12.231 -0.721 1.00 61.53 302 ARG A C 1
ATOM 2554 O O . ARG A 1 302 ? 1.239 -11.092 -0.981 1.00 61.53 302 ARG A O 1
ATOM 2561 N N . THR A 1 303 ? 1.784 -13.175 -1.643 1.00 58.31 303 THR A N 1
ATOM 2562 C CA . THR A 1 303 ? 1.470 -13.001 -3.069 1.00 58.31 303 THR A CA 1
ATOM 2563 C C . THR A 1 303 ? -0.030 -13.078 -3.342 1.00 58.31 303 THR A C 1
ATOM 2565 O O . THR A 1 303 ? -0.529 -12.269 -4.125 1.00 58.31 303 THR A O 1
ATOM 2568 N N . HIS A 1 304 ? -0.762 -13.928 -2.619 1.00 56.00 304 HIS A N 1
ATOM 2569 C CA . HIS A 1 304 ? -2.203 -14.127 -2.808 1.00 56.00 304 HIS A CA 1
ATOM 2570 C C . HIS A 1 304 ? -3.077 -13.247 -1.895 1.00 56.00 304 HIS A C 1
ATOM 2572 O O . HIS A 1 304 ? -4.237 -13.013 -2.206 1.00 56.00 304 HIS A O 1
ATOM 2578 N N . PHE A 1 305 ? -2.533 -12.656 -0.823 1.00 57.97 305 PHE A N 1
ATOM 2579 C CA . PHE A 1 305 ? -3.279 -11.783 0.104 1.00 57.97 305 PHE A CA 1
ATOM 2580 C C . PHE A 1 305 ? -3.132 -10.277 -0.186 1.00 57.97 305 PHE A C 1
ATOM 2582 O O . PHE A 1 305 ? -3.598 -9.432 0.585 1.00 57.97 305 PHE A O 1
ATOM 2589 N N . ARG A 1 306 ? -2.444 -9.880 -1.267 1.00 40.62 306 ARG A N 1
ATOM 2590 C CA . ARG A 1 306 ? -2.167 -8.460 -1.558 1.00 40.62 306 ARG A CA 1
ATOM 2591 C C . ARG A 1 306 ? -3.335 -7.751 -2.252 1.00 40.62 306 ARG A C 1
ATOM 2593 O O . ARG A 1 306 ? -3.201 -7.288 -3.383 1.00 40.62 306 ARG A O 1
ATOM 2600 N N . GLY A 1 307 ? -4.422 -7.527 -1.520 1.00 44.91 307 GLY A N 1
ATOM 2601 C CA . GLY A 1 307 ? -5.491 -6.640 -1.975 1.00 44.91 307 GLY A CA 1
ATOM 2602 C C . GLY A 1 307 ? -6.758 -6.677 -1.134 1.00 44.91 307 GLY A C 1
ATOM 2603 O O . GLY A 1 307 ? -7.747 -7.205 -1.611 1.00 44.91 307 GLY A O 1
ATOM 2604 N N . MET A 1 308 ? -6.725 -6.074 0.058 1.00 34.44 308 MET A N 1
ATOM 2605 C CA . MET A 1 308 ? -7.880 -5.439 0.714 1.00 34.44 308 MET A CA 1
ATOM 2606 C C . MET A 1 308 ? -7.396 -4.221 1.493 1.00 34.44 308 MET A C 1
ATOM 2608 O O . MET A 1 308 ? -6.502 -4.398 2.357 1.00 34.44 308 MET A O 1
#

Solvent-accessible surface area (backbone atoms only — not comparable to full-atom values): 18299 Å² total; per-residue (Å²): 122,90,53,78,59,98,57,88,72,49,68,60,64,64,65,47,88,54,49,89,44,79,76,50,74,67,48,50,51,54,33,48,76,71,66,46,69,72,60,84,67,82,83,49,73,68,57,50,49,43,37,52,50,34,49,56,51,50,26,67,77,69,72,47,90,70,59,64,58,74,57,37,77,88,40,85,89,56,37,93,61,53,70,66,32,52,49,34,48,38,50,44,38,37,59,96,37,67,37,46,53,45,24,56,48,45,55,47,50,33,68,74,66,49,87,51,63,78,77,84,81,52,72,67,56,51,52,49,49,52,53,54,54,71,66,61,79,54,96,53,46,44,60,54,50,16,61,75,65,39,29,56,41,68,59,50,47,54,48,48,56,46,45,78,74,46,55,92,83,70,60,84,79,80,82,44,72,68,58,54,48,40,50,52,53,29,47,28,61,76,67,73,43,92,50,72,74,78,53,62,94,61,84,79,56,72,72,54,37,50,52,29,18,74,69,59,72,43,54,41,67,58,52,51,46,46,37,54,50,42,49,55,32,73,71,64,32,91,61,92,82,54,68,68,57,53,51,52,51,49,52,54,50,44,59,73,67,63,62,86,50,80,86,73,60,57,43,67,60,60,16,59,84,69,47,43,38,36,53,29,53,52,54,51,50,56,48,47,47,73,73,70,52,62,72,90,54,40,61,60,51,58,68,74,62,73,80,129

Secondary structure (DSSP, 8-state):
------SPPPHHHHH-S-SSSPPPHHHHHHHHHTT-----SPPPHHHHHHHHHHHHHHHHHHT---SHHHH-TT-TTT----HHHHHHHHHHHTTT-TTS-HHHHHHHHHHHHS-PPPSPPPHHHHHHHHHHHHT---SSHHHHHHHHTT--HHHHHHHHHHHHHS-TT--S----HHHHHHHHHHHHHHHT-SSGGGGTT----HHHHHHHHHHH---HHHHHHHIIIIIHHHHH-SS---HHHHHHHHHHHHHHTT--SGGG--HHHHHHHHTS-HHHHHHHHHHHHHHHS-GGGHHHHHHHS---